Protein AF-0000000085909196 (afdb_homodimer)

Organism: NCBI:txid630221

pLDDT: mean 78.52, std 28.79, range [20.16, 98.88]

Solvent-accessible surface area (backbone atoms only — not comparable to full-atom values): 17744 Å² total; per-residue (Å²): 141,86,80,87,71,82,78,67,83,76,84,82,70,76,82,71,75,77,73,72,77,76,72,73,77,73,68,73,75,54,53,56,52,80,80,61,78,66,75,63,70,87,52,30,34,50,60,52,60,70,34,60,69,58,42,50,52,49,35,65,59,27,61,33,57,59,43,79,47,81,24,40,68,55,53,41,40,74,74,64,48,49,72,68,56,50,52,51,46,51,57,64,26,69,42,92,58,87,41,55,55,31,55,53,52,45,58,75,50,20,82,40,48,43,66,60,54,45,48,47,23,60,74,62,64,35,58,74,58,31,52,54,52,52,49,38,59,69,68,46,43,49,58,56,47,44,55,71,59,139,86,77,82,74,76,79,70,78,75,82,84,70,78,80,66,76,78,73,73,76,77,71,74,78,74,67,73,75,53,54,57,54,81,81,62,79,67,73,63,70,87,54,30,32,50,60,51,59,70,35,59,70,59,40,52,53,49,34,67,60,28,60,32,58,58,44,81,47,80,24,40,67,54,52,41,41,73,74,64,49,48,72,69,57,50,54,50,45,52,57,65,25,70,40,92,60,88,41,54,55,33,55,54,53,45,60,74,50,20,83,40,48,42,67,59,54,44,48,48,23,60,74,61,65,35,58,74,58,31,51,54,52,52,48,38,59,69,67,45,43,49,57,55,47,44,56,72,58

Nearest PDB structures (foldseek):
  9cpc-assembly1_4I  TM=2.167E-01  e=7.834E+00  Sus scrofa
  9cpc-assembly1_4I  TM=2.168E-01  e=7.474E+00  Sus scrofa

Sequence (298 aa):
MLHVHVQKKRDQSNLLSFRENVYYDFGKEHKACKECLCSAPPPKISDLMNDEDLLYTLRLKLDATHCTVKNWKNFASRWGMSYDELTLLEQRTHGPTYHSPTQEFLLRYNQKPVTELTALCQLYQRIDVLRLLQRWMENDWPSRWQQAHMLHVHVQKKRDQSNLLSFRENVYYDFGKEHKACKECLCSAPPPKISDLMNDEDLLYTLRLKLDATHCTVKNWKNFASRWGMSYDELTLLEQRTHGPTYHSPTQEFLLRYNQKPVTELTALCQLYQRIDVLRLLQRWMENDWPSRWQQAH

InterPro domains:
  IPR000488 Death domain [PF00531] (60-137)
  IPR011029 Death-like domain superfamily [G3DSA:1.10.533.10] (51-149)
  IPR011029 Death-like domain superfamily [SSF47986] (54-147)
  IPR039200 Ectodysplasin-A receptor-associated adapter protein [PTHR28469] (30-149)

Radius of gyration: 34.52 Å; Cα contacts (8 Å, |Δi|>4): 231; chains: 2; bounding box: 77×101×95 Å

Foldseek 3Di:
DDDPPPPPDDDPPDPPPDPPPPPPCPVPPPPPPPPCPPDDDDDDVVVVVVPVVSVVVCCVPVVDPDDDADDLLNVLVVVPDDPVRSVVLVVVCPDPPNDDSNVVSCVVVVVDDVVVVLVVCVVRVVVVVNVVSVCCVPPPVVVVVVVVD/DDPPPPVVPPDPPDPPDDPPPPPPCPVPPPPPPPPCPPDDDDDDVVVVVVPVVSVVVCCVPVVDPDDDADDLLNVLVVVPDDPVRSVVLVVVCPDPPNDDSNVVSCVVVVVDDVVVVLVVCVVRVVVVVNVVSVCCVPPPVVVVVVVVD

Secondary structure (DSSP, 8-state):
------------TTTTTT---------------SS-----PPPBHHHHHT-HHHHHHHHHHHS-SEEE---HHHHHHHTT--HHHHHHHHHHHSSSS---HHHHHHHHTTTSBHHHHHHHHHHTT-HHHHHHHHHIIIIIHHHHHHHH-/------------TTTTTT---------------SS----PPPPBHHHHHT-HHHHHHHHHHHS-SEEE---HHHHHHHTT--HHHHHHHHHHHSSSS---HHHHHHHHTTTSBHHHHHHHHHHTT-HHHHHHHHHIIIIIHHHHHHHH-

Structure (mmCIF, N/CA/C/O backbone):
data_AF-0000000085909196-model_v1
#
loop_
_entity.id
_entity.type
_entity.pdbx_description
1 polymer 'Ectodysplasin-A receptor-associated adapter protein'
#
loop_
_atom_site.group_PDB
_atom_site.id
_atom_site.type_symbol
_atom_site.label_atom_id
_atom_site.label_alt_id
_atom_site.label_comp_id
_atom_site.label_asym_id
_atom_site.label_entity_id
_atom_site.label_seq_id
_atom_site.pdbx_PDB_ins_code
_atom_site.Cartn_x
_atom_site.Cartn_y
_atom_site.Cartn_z
_atom_site.occupancy
_atom_site.B_iso_or_equiv
_atom_site.auth_seq_id
_atom_site.auth_comp_id
_atom_site.auth_asym_id
_atom_site.auth_atom_id
_atom_site.pdbx_PDB_model_num
ATOM 1 N N . MET A 1 1 ? 55.531 -25.156 -56 1 26.75 1 MET A N 1
ATOM 2 C CA . MET A 1 1 ? 54.25 -25.328 -56.656 1 26.75 1 MET A CA 1
ATOM 3 C C . MET A 1 1 ? 53.469 -26.469 -56 1 26.75 1 MET A C 1
ATOM 5 O O . MET A 1 1 ?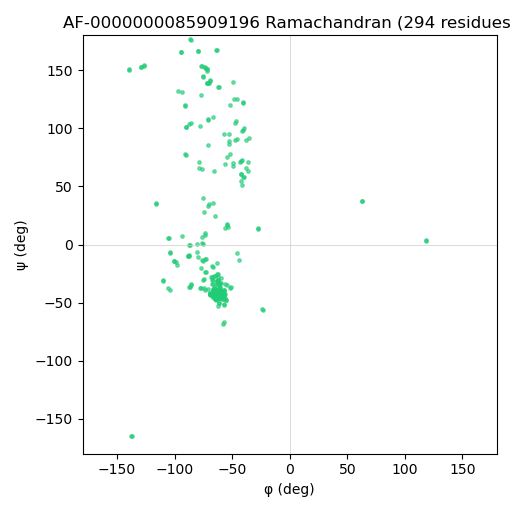 53.375 -27.578 -56.562 1 26.75 1 MET A O 1
ATOM 9 N N . LEU A 1 2 ? 53.344 -26.516 -54.562 1 25.33 2 LEU A N 1
ATOM 10 C CA . LEU A 1 2 ? 53 -27.578 -53.625 1 25.33 2 LEU A CA 1
ATOM 11 C C . LEU A 1 2 ? 51.5 -27.922 -53.719 1 25.33 2 LEU A C 1
ATOM 13 O O . LEU A 1 2 ? 50.688 -27.062 -54.031 1 25.33 2 LEU A O 1
ATOM 17 N N . HIS A 1 3 ? 50.938 -29.234 -53.469 1 24.3 3 HIS A N 1
ATOM 18 C CA . HIS A 1 3 ? 50.031 -30.328 -53.75 1 24.3 3 HIS A CA 1
ATOM 19 C C . HIS A 1 3 ? 48.75 -30.203 -52.906 1 24.3 3 HIS A C 1
ATOM 21 O O . HIS A 1 3 ? 47.906 -31.109 -52.906 1 24.3 3 HIS A O 1
ATOM 27 N N . VAL A 1 4 ? 48.375 -29.094 -52.062 1 26.23 4 VAL A N 1
ATOM 28 C CA . VAL A 1 4 ? 47.656 -29.484 -50.844 1 26.23 4 VAL A CA 1
ATOM 29 C C . VAL A 1 4 ? 46.219 -29.797 -51.188 1 26.23 4 VAL A C 1
ATOM 31 O O . VAL A 1 4 ? 45.5 -28.953 -51.75 1 26.23 4 VAL A O 1
ATOM 34 N N . HIS A 1 5 ? 45.719 -31.047 -51.312 1 22.59 5 HIS A N 1
ATOM 35 C CA . HIS A 1 5 ? 44.562 -31.828 -51.688 1 22.59 5 HIS A CA 1
ATOM 36 C C . HIS A 1 5 ? 43.406 -31.594 -50.719 1 22.59 5 HIS A C 1
ATOM 38 O O . HIS A 1 5 ? 42.438 -32.344 -50.719 1 22.59 5 HIS A O 1
ATOM 44 N N . VAL A 1 6 ? 43.125 -30.391 -50.125 1 23.86 6 VAL A N 1
ATOM 45 C CA . VAL A 1 6 ? 42.281 -30.469 -48.938 1 23.86 6 VAL A CA 1
ATOM 46 C C . VAL A 1 6 ? 40.875 -30.938 -49.344 1 23.86 6 VAL A C 1
ATOM 48 O O . VAL A 1 6 ? 40.25 -30.359 -50.219 1 23.86 6 VAL A O 1
ATOM 51 N N . GLN A 1 7 ? 40.406 -32.156 -49.031 1 20.16 7 GLN A N 1
ATOM 52 C CA . GLN A 1 7 ? 39.281 -33.094 -49.219 1 20.16 7 GLN A CA 1
ATOM 53 C C . GLN A 1 7 ? 38 -32.531 -48.594 1 20.16 7 GLN A C 1
ATOM 55 O O . GLN A 1 7 ? 37.531 -33.062 -47.594 1 20.16 7 GLN A O 1
ATOM 60 N N . LYS A 1 8 ? 37.75 -31.203 -48.375 1 22.38 8 LYS A N 1
ATOM 61 C CA . LYS A 1 8 ? 36.812 -30.906 -47.312 1 22.38 8 LYS A CA 1
ATOM 62 C C . LYS A 1 8 ? 35.438 -31.453 -47.625 1 22.38 8 LYS A C 1
ATOM 64 O O . LYS A 1 8 ? 34.531 -31.484 -46.75 1 22.38 8 LYS A O 1
ATOM 69 N N . LYS A 1 9 ? 34.969 -31.562 -48.875 1 26.69 9 LYS A N 1
ATOM 70 C CA . LYS A 1 9 ? 33.594 -31.094 -49.031 1 26.69 9 LYS A CA 1
ATOM 71 C C . LYS A 1 9 ? 32.594 -32.125 -48.531 1 26.69 9 LYS A C 1
ATOM 73 O O . LYS A 1 9 ? 32.438 -33.188 -49.125 1 26.69 9 LYS A O 1
ATOM 78 N N . ARG A 1 10 ? 32.469 -32.375 -47.156 1 22.08 10 ARG A N 1
ATOM 79 C CA . ARG A 1 10 ? 31.562 -33.375 -46.656 1 22.08 10 ARG A CA 1
ATOM 80 C C . ARG A 1 10 ? 30.172 -33.25 -47.25 1 22.08 10 ARG A C 1
ATOM 82 O O . ARG A 1 10 ? 29.766 -32.156 -47.625 1 22.08 10 ARG A O 1
ATOM 89 N N . ASP A 1 11 ? 29.484 -34.281 -47.594 1 23.89 11 ASP A N 1
ATOM 90 C CA . ASP A 1 11 ? 28.281 -34.938 -48.125 1 23.89 11 ASP A CA 1
ATOM 91 C C . ASP A 1 11 ? 27.031 -34.469 -47.375 1 23.89 11 ASP A C 1
ATOM 93 O O . ASP A 1 11 ? 26.953 -34.562 -46.156 1 23.89 11 ASP A O 1
ATOM 97 N N . GLN A 1 12 ? 26.281 -33.344 -47.781 1 25.08 12 GLN A N 1
ATOM 98 C CA . GLN A 1 12 ? 25.031 -32.625 -47.5 1 25.08 12 GLN A CA 1
ATOM 99 C C . GLN A 1 12 ? 23.859 -33.594 -47.344 1 25.08 12 GLN A C 1
ATOM 101 O O . GLN A 1 12 ? 22.703 -33.188 -47.281 1 25.08 12 GLN A O 1
ATOM 106 N N . SER A 1 13 ? 24.109 -34.906 -47.781 1 24.89 13 SER A N 1
ATOM 107 C CA . SER A 1 13 ? 22.906 -35.656 -48.188 1 24.89 13 SER A CA 1
ATOM 108 C C . SER A 1 13 ? 21.891 -35.719 -47.062 1 24.89 13 SER A C 1
ATOM 110 O O . SER A 1 13 ? 20.688 -35.562 -47.312 1 24.89 13 SER A O 1
ATOM 112 N N . ASN A 1 14 ? 22.172 -36.406 -45.938 1 23.61 14 ASN A N 1
ATOM 113 C CA . ASN A 1 14 ? 21.25 -37.344 -45.312 1 23.61 14 ASN A CA 1
ATOM 114 C C . ASN A 1 14 ? 20.203 -36.656 -44.469 1 23.61 14 ASN A C 1
ATOM 116 O O . ASN A 1 14 ? 19.578 -37.25 -43.594 1 23.61 14 ASN A O 1
ATOM 120 N N . LEU A 1 15 ? 20.266 -35.281 -44.25 1 24.59 15 LEU A N 1
ATOM 121 C CA . LEU A 1 15 ? 19.672 -34.844 -43 1 24.59 15 LEU A CA 1
ATOM 122 C C . LEU A 1 15 ? 18.141 -34.906 -43.062 1 24.59 15 LEU A C 1
ATOM 124 O O . LEU A 1 15 ? 17.453 -34.031 -42.531 1 24.59 15 LEU A O 1
ATOM 128 N N . LEU A 1 16 ? 17.531 -35.531 -44.125 1 26.23 16 LEU A N 1
ATOM 129 C CA . LEU A 1 16 ? 16.125 -35.312 -44.406 1 26.23 16 LEU A CA 1
ATOM 130 C C . LEU A 1 16 ? 15.266 -35.812 -43.25 1 26.23 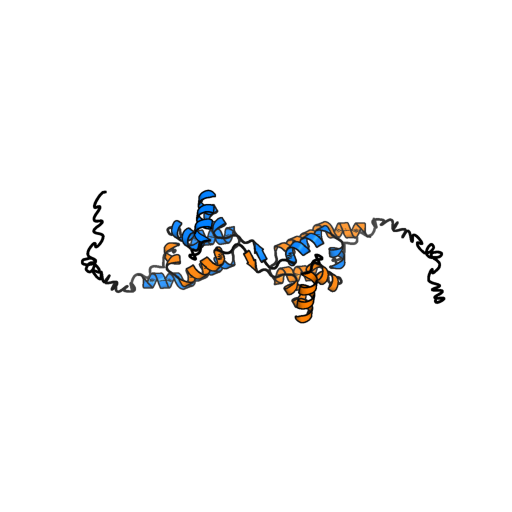16 LEU A C 1
ATOM 132 O O . LEU A 1 16 ? 14.125 -35.375 -43.094 1 26.23 16 LEU A O 1
ATOM 136 N N . SER A 1 17 ? 15.555 -37 -42.656 1 25.11 17 SER A N 1
ATOM 137 C CA . SER A 1 17 ? 14.461 -37.938 -42.406 1 25.11 17 SER A CA 1
ATOM 138 C C . SER A 1 17 ? 13.547 -37.406 -41.281 1 25.11 17 SER A C 1
ATOM 140 O O . SER A 1 17 ? 12.398 -37.812 -41.156 1 25.11 17 SER A O 1
ATOM 142 N N . PHE A 1 18 ? 14.07 -36.781 -40.219 1 22.52 18 PHE A N 1
ATOM 143 C CA . PHE A 1 18 ? 13.547 -37.188 -38.906 1 22.52 18 PHE A CA 1
ATOM 144 C C . PHE A 1 18 ? 12.219 -36.5 -38.625 1 22.52 18 PHE A C 1
ATOM 146 O O . PHE A 1 18 ? 11.719 -36.531 -37.5 1 22.52 18 PHE A O 1
ATOM 153 N N . ARG A 1 19 ? 11.641 -35.656 -39.5 1 23.62 19 ARG A N 1
ATOM 154 C CA . ARG A 1 19 ? 10.609 -34.812 -38.938 1 23.62 19 ARG A CA 1
ATOM 155 C C . ARG A 1 19 ? 9.367 -35.625 -38.594 1 23.62 19 ARG A C 1
ATOM 157 O O . ARG A 1 19 ? 8.484 -35.812 -39.438 1 23.62 19 ARG A O 1
ATOM 164 N N . GLU A 1 20 ? 9.414 -36.938 -38.156 1 26.02 20 GLU A N 1
ATOM 165 C CA . GLU A 1 20 ? 8.094 -37.5 -37.906 1 26.02 20 GLU A CA 1
ATOM 166 C C . GLU A 1 20 ? 7.211 -36.594 -37.094 1 26.02 20 GLU A C 1
ATOM 168 O O . GLU A 1 20 ? 7.641 -36.062 -36.062 1 26.02 20 GLU A O 1
ATOM 173 N N . ASN A 1 21 ? 6.223 -35.938 -37.75 1 24.86 21 ASN A N 1
ATOM 174 C CA . ASN A 1 21 ? 5.023 -35.188 -37.375 1 24.86 21 ASN A CA 1
ATOM 175 C C . ASN A 1 21 ? 4.254 -35.875 -36.25 1 24.86 21 ASN A C 1
ATOM 177 O O . ASN A 1 21 ? 3.568 -36.875 -36.469 1 24.86 21 ASN A O 1
ATOM 181 N N . VAL A 1 22 ? 4.816 -36.219 -35.062 1 26.12 22 VAL A N 1
ATOM 182 C CA . VAL A 1 22 ? 3.982 -36.75 -34 1 26.12 22 VAL A CA 1
ATOM 183 C C . VAL A 1 22 ? 2.766 -35.875 -33.781 1 26.12 22 VAL A C 1
ATOM 185 O O . VAL A 1 22 ? 2.898 -34.719 -33.344 1 26.12 22 VAL A O 1
ATOM 188 N N . TYR A 1 23 ? 1.83 -35.812 -34.75 1 25.28 23 TYR A N 1
ATOM 189 C CA . TYR A 1 23 ? 0.471 -35.312 -34.562 1 25.28 23 TYR A CA 1
ATOM 190 C C . TYR A 1 23 ? -0.094 -35.844 -33.25 1 25.28 23 TYR A C 1
ATOM 192 O O . TYR A 1 23 ? -0.207 -37.062 -33.031 1 25.28 23 TYR A O 1
ATOM 200 N N . TYR A 1 24 ? 0.357 -35.375 -32.094 1 24.97 24 TYR A N 1
ATOM 201 C CA . TYR A 1 24 ? -0.382 -35.688 -30.875 1 24.97 24 TYR A CA 1
ATOM 202 C C . TYR A 1 24 ? -1.873 -35.438 -31.062 1 24.97 24 TYR A C 1
ATOM 204 O O . TYR A 1 24 ? -2.279 -34.344 -31.516 1 24.97 24 TYR A O 1
ATOM 212 N N . ASP A 1 25 ? -2.631 -36.438 -31.5 1 29.12 25 ASP A N 1
ATOM 213 C CA . ASP A 1 25 ? -4.082 -36.531 -31.391 1 29.12 25 ASP A CA 1
ATOM 214 C C . ASP A 1 25 ? -4.57 -36.031 -30.047 1 29.12 25 ASP A C 1
ATOM 216 O O . ASP A 1 25 ? -4.441 -36.719 -29.031 1 29.12 25 ASP A O 1
ATOM 220 N N . PHE A 1 26 ? -4.297 -34.844 -29.703 1 28.47 26 PHE A N 1
ATOM 221 C CA . PHE A 1 26 ? -4.945 -34.281 -28.516 1 28.47 26 PHE A CA 1
ATOM 222 C C . PHE A 1 26 ? -6.461 -34.406 -28.625 1 28.47 26 PHE A C 1
ATOM 224 O O . PHE A 1 26 ? -7.141 -33.375 -28.859 1 28.47 26 PHE A O 1
ATOM 231 N N . GLY A 1 27 ? -7.047 -35.188 -29.484 1 32.25 27 GLY A N 1
ATOM 232 C CA . GLY A 1 27 ? -8.5 -35.281 -29.484 1 32.25 27 GLY A CA 1
ATOM 233 C C . GLY A 1 27 ? -9.062 -35.656 -28.125 1 32.25 27 GLY A C 1
ATOM 234 O O . GLY A 1 27 ? -9.648 -36.75 -27.969 1 32.25 27 GLY A O 1
ATOM 235 N N . LYS A 1 28 ? -8.398 -35.562 -26.984 1 35.84 28 LYS A N 1
ATOM 236 C CA . LYS A 1 28 ? -9.25 -36 -25.891 1 35.84 28 LYS A CA 1
ATOM 237 C C . LYS A 1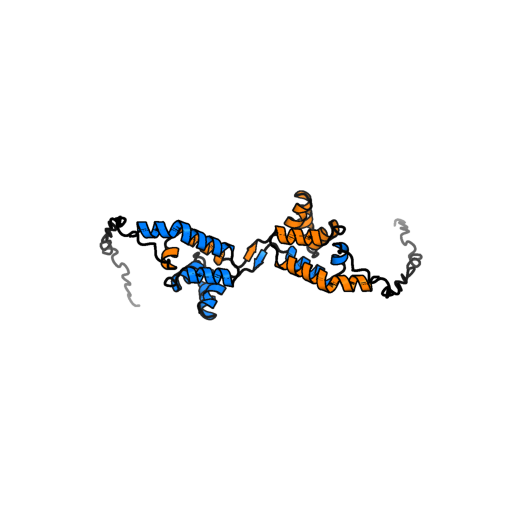 28 ? -10.586 -35.25 -25.906 1 35.84 28 LYS A C 1
ATOM 239 O O . LYS A 1 28 ? -10.625 -34.031 -25.953 1 35.84 28 LYS A O 1
ATOM 244 N N . GLU A 1 29 ? -11.594 -35.75 -26.469 1 38.66 29 GLU A N 1
ATOM 245 C CA . GLU A 1 29 ? -13 -35.469 -26.219 1 38.66 29 GLU A CA 1
ATOM 246 C C . GLU A 1 29 ? -13.266 -35.25 -24.734 1 38.66 29 GLU A C 1
ATOM 248 O O . GLU A 1 29 ? -13.18 -36.188 -23.938 1 38.66 29 GLU A O 1
ATOM 253 N N . HIS A 1 30 ? -12.75 -34.219 -24.109 1 39.97 30 HIS A N 1
ATOM 254 C CA . HIS A 1 30 ? -13.117 -33.906 -22.734 1 39.97 30 HIS A CA 1
ATOM 255 C C . HIS A 1 30 ? -14.617 -34.062 -22.516 1 39.97 30 HIS A C 1
ATOM 257 O O . HIS A 1 30 ? -15.398 -33.219 -22.938 1 39.97 30 HIS A O 1
ATOM 263 N N . LYS A 1 31 ? -15.172 -35.188 -22.703 1 39 31 LYS A N 1
ATOM 264 C CA . LYS A 1 31 ? -16.547 -35.438 -22.25 1 39 31 LYS A CA 1
ATOM 265 C C . LYS A 1 31 ? -16.781 -34.812 -20.875 1 39 31 LYS A C 1
ATOM 267 O O . LYS A 1 31 ? -16.047 -35.094 -19.938 1 39 31 LYS A O 1
ATOM 272 N N . ALA A 1 32 ? -17.359 -33.656 -20.719 1 45.25 32 ALA A N 1
ATOM 273 C CA . ALA A 1 32 ? -17.938 -33.188 -19.469 1 45.25 32 ALA A CA 1
ATOM 274 C C . ALA A 1 32 ? -18.625 -34.344 -18.719 1 45.25 32 ALA A C 1
ATOM 276 O O . ALA A 1 32 ? -19.406 -35.094 -19.281 1 45.25 32 ALA A O 1
ATOM 277 N N . CYS A 1 33 ? -17.969 -35.094 -17.844 1 46.97 33 CYS A N 1
ATOM 278 C CA . CYS A 1 33 ? -18.641 -36.094 -17.047 1 46.97 33 CYS A CA 1
ATOM 279 C C . CYS A 1 33 ? -20.031 -35.656 -16.625 1 46.97 33 CYS A C 1
ATOM 281 O O . CYS A 1 33 ? -20.172 -34.656 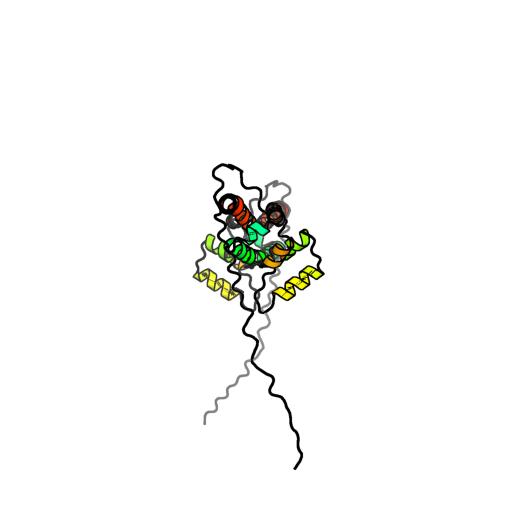-15.922 1 46.97 33 CYS A O 1
ATOM 283 N N . LYS A 1 34 ? -21.078 -35.531 -17.391 1 46.97 34 LYS A N 1
ATOM 284 C CA . LYS A 1 34 ? -22.484 -35.375 -17 1 46.97 34 LYS A CA 1
ATOM 285 C C . LYS A 1 34 ? -22.75 -35.938 -15.609 1 46.97 34 LYS A C 1
ATOM 287 O O . LYS A 1 34 ? -23.562 -35.375 -14.859 1 46.97 34 LYS A O 1
ATOM 292 N N . GLU A 1 35 ? -22.469 -37.188 -15.258 1 49 35 GLU A N 1
ATOM 293 C CA . GLU A 1 35 ? -22.875 -37.906 -14.047 1 49 35 GLU A CA 1
ATOM 294 C C . GLU A 1 35 ? -22.078 -37.406 -12.836 1 49 35 GLU A C 1
ATOM 296 O O . GLU A 1 35 ? -22.422 -37.719 -11.695 1 49 35 GLU A O 1
ATOM 301 N N . CYS A 1 36 ? -20.719 -37.094 -12.953 1 51.16 36 CYS A N 1
ATOM 302 C CA . CYS A 1 36 ? -19.953 -36.844 -11.734 1 51.16 36 CYS A CA 1
ATOM 303 C C . CYS A 1 36 ? -20.25 -35.469 -11.164 1 51.16 36 CYS A C 1
ATOM 305 O O . CYS A 1 36 ? -19.844 -34.438 -11.727 1 51.16 36 CYS A O 1
ATOM 307 N N . LEU A 1 37 ? -21.328 -35.094 -10.719 1 52.44 37 LEU A N 1
ATOM 308 C CA . LEU A 1 37 ? -21.594 -33.938 -9.852 1 52.44 37 LEU A CA 1
ATOM 309 C C . LEU A 1 37 ? -20.375 -33.625 -9.008 1 52.44 37 LEU A C 1
ATOM 311 O O . LEU A 1 37 ? -20.5 -33.094 -7.895 1 52.44 37 LEU A O 1
ATOM 315 N N . CYS A 1 38 ? -19.203 -34.094 -9.227 1 63.16 38 CYS A N 1
ATOM 316 C CA . CYS A 1 38 ? -18.141 -33.969 -8.242 1 63.16 38 CYS A CA 1
ATOM 317 C C . CYS A 1 38 ? -17.672 -32.5 -8.141 1 63.16 38 CYS A C 1
ATOM 319 O O . CYS A 1 38 ? -17.547 -31.812 -9.156 1 63.16 38 CYS A O 1
ATOM 321 N N . SER A 1 39 ? -17.984 -31.812 -7.109 1 80.5 39 SER A N 1
ATOM 322 C CA . SER A 1 39 ? -17.438 -30.516 -6.746 1 80.5 39 SER A CA 1
ATOM 323 C C . SER A 1 39 ? -15.93 -30.453 -7.016 1 80.5 39 SER A C 1
ATOM 325 O O . SER A 1 39 ? -15.203 -31.406 -6.742 1 80.5 39 SER A O 1
ATOM 327 N N . ALA A 1 40 ? -15.523 -29.5 -7.852 1 90.69 40 ALA A N 1
ATOM 328 C CA . ALA A 1 40 ? -14.102 -29.297 -8.148 1 90.69 40 ALA A CA 1
ATOM 329 C C . ALA A 1 40 ? -13.266 -29.312 -6.875 1 90.69 40 ALA A C 1
ATOM 331 O O . ALA A 1 40 ? -13.617 -28.656 -5.887 1 90.69 40 ALA A O 1
ATOM 332 N N . PRO A 1 41 ? -12.273 -30.125 -6.789 1 93.5 41 PRO A N 1
ATOM 333 C CA . PRO A 1 41 ? -11.375 -30.078 -5.633 1 93.5 41 PRO A CA 1
ATOM 334 C C . PRO A 1 41 ? -10.617 -28.75 -5.539 1 93.5 41 PRO A C 1
ATOM 336 O O . PRO A 1 41 ? -10.602 -27.969 -6.5 1 93.5 41 PRO A O 1
ATOM 339 N N . PRO A 1 42 ? -9.992 -28.531 -4.391 1 95.06 42 PRO A N 1
ATOM 340 C CA . PRO A 1 42 ? -9.156 -27.328 -4.312 1 95.06 42 PRO A CA 1
ATOM 341 C C . PRO A 1 42 ? -8.008 -27.344 -5.32 1 95.06 42 PRO A C 1
ATOM 343 O O . PRO A 1 42 ? -7.328 -28.359 -5.473 1 95.06 42 PRO A O 1
ATOM 346 N N . PRO A 1 43 ? -7.859 -26.188 -5.945 1 97.94 43 PRO A N 1
ATOM 347 C CA . PRO A 1 43 ? -6.832 -26.156 -6.992 1 97.94 43 PRO A CA 1
ATOM 348 C C . PRO A 1 43 ? -5.414 -26.078 -6.426 1 97.94 43 PRO A C 1
ATOM 350 O O . PRO A 1 43 ? -5.207 -25.5 -5.352 1 97.94 43 PRO A O 1
ATOM 353 N N . LYS A 1 44 ? -4.496 -26.578 -7.223 1 98.44 44 LYS A N 1
ATOM 354 C CA . LYS A 1 44 ? -3.066 -26.391 -6.988 1 98.44 44 LYS A CA 1
ATOM 355 C C . LYS A 1 44 ? -2.537 -25.188 -7.773 1 98.44 44 LYS A C 1
ATOM 357 O O . LYS A 1 44 ? -3.199 -24.688 -8.688 1 98.44 44 LYS A O 1
ATOM 362 N N . ILE A 1 45 ? -1.356 -24.734 -7.43 1 98.81 45 ILE A N 1
ATOM 363 C CA . ILE A 1 45 ? -0.725 -23.625 -8.117 1 98.81 45 ILE A CA 1
ATOM 364 C C . ILE A 1 45 ? -0.474 -23.984 -9.578 1 98.81 45 ILE A C 1
ATOM 366 O O . ILE A 1 45 ? -0.583 -23.125 -10.461 1 98.81 45 ILE A O 1
ATOM 370 N N . SER A 1 46 ? -0.243 -25.25 -9.891 1 98.5 46 SER A N 1
ATOM 371 C CA . SER A 1 46 ? -0.1 -25.688 -11.273 1 98.5 46 SER A CA 1
ATOM 372 C C . SER A 1 46 ? -1.361 -25.391 -12.078 1 98.5 46 SER A C 1
ATOM 374 O O . SER A 1 46 ? -1.283 -25 -13.242 1 98.5 46 SER A O 1
ATOM 376 N N . ASP A 1 47 ? -2.479 -25.641 -11.414 1 98 47 ASP A N 1
ATOM 377 C CA . ASP A 1 47 ? -3.746 -25.344 -12.07 1 98 47 ASP A CA 1
ATOM 378 C C . ASP A 1 47 ? -3.885 -23.844 -12.359 1 98 47 ASP A C 1
ATOM 380 O O . ASP A 1 47 ? -4.316 -23.453 -13.445 1 98 47 ASP A O 1
ATOM 384 N N . LEU A 1 48 ? -3.57 -23.062 -11.391 1 98.19 48 LEU A N 1
ATOM 385 C CA . LEU A 1 48 ? -3.596 -21.609 -11.492 1 98.19 48 LEU A CA 1
ATOM 386 C C . LEU A 1 48 ? -2.699 -21.125 -12.633 1 98.19 48 LEU A C 1
ATOM 388 O O . LEU A 1 48 ? -3.084 -20.25 -13.406 1 98.19 48 LEU A O 1
ATOM 392 N N . MET A 1 49 ? -1.501 -21.703 -12.742 1 98.06 49 MET A N 1
ATOM 393 C CA . MET A 1 49 ? -0.504 -21.266 -13.711 1 98.06 49 MET A CA 1
ATOM 394 C C . MET A 1 49 ? -0.969 -21.562 -15.133 1 98.06 49 MET A C 1
ATOM 396 O O . MET A 1 49 ? -0.428 -21 -16.094 1 98.06 49 MET A O 1
ATOM 400 N N . ASN A 1 50 ? -1.922 -22.438 -15.32 1 97.12 50 ASN A N 1
ATOM 401 C CA . ASN A 1 50 ? -2.473 -22.734 -16.641 1 97.12 50 ASN A CA 1
ATOM 402 C C . ASN A 1 50 ? -3.418 -21.641 -17.125 1 97.12 50 ASN A C 1
ATOM 404 O O . ASN A 1 50 ? -3.861 -21.656 -18.266 1 97.12 50 ASN A O 1
ATOM 408 N N . ASP A 1 51 ? -3.791 -20.797 -16.234 1 97.62 51 ASP A N 1
ATOM 409 C CA . ASP A 1 51 ? -4.543 -19.609 -16.625 1 97.62 51 ASP A CA 1
ATOM 410 C C . ASP A 1 51 ? -3.607 -18.453 -16.938 1 97.62 51 ASP A C 1
ATOM 412 O O . ASP A 1 51 ? -3.217 -17.703 -16.031 1 97.62 51 ASP A O 1
ATOM 416 N N . GLU A 1 52 ? -3.377 -18.203 -18.172 1 97.06 52 GLU A N 1
ATOM 417 C CA . GLU A 1 52 ? -2.344 -17.266 -18.609 1 97.06 52 GLU A CA 1
ATOM 418 C C . GLU A 1 52 ? -2.691 -15.836 -18.188 1 97.06 52 GLU A C 1
ATOM 420 O O . GLU A 1 52 ? -1.804 -15.047 -17.859 1 97.06 52 GLU A O 1
ATOM 425 N N . ASP A 1 53 ? -3.979 -15.539 -18.312 1 97.56 53 ASP A N 1
ATOM 426 C CA . ASP A 1 53 ? -4.395 -14.195 -17.922 1 97.56 53 ASP A CA 1
ATOM 427 C C . ASP A 1 53 ? -4.176 -13.961 -16.422 1 97.56 53 ASP A C 1
ATOM 429 O O . ASP A 1 53 ? -3.709 -12.898 -16.016 1 97.56 53 ASP A O 1
ATOM 433 N N . LEU A 1 54 ? -4.547 -14.914 -15.633 1 98.31 54 LEU A N 1
ATOM 434 C CA . LEU A 1 54 ? -4.324 -14.82 -14.195 1 98.31 54 LEU A CA 1
ATOM 435 C C . LEU A 1 54 ? -2.834 -14.719 -13.883 1 98.31 54 LEU A C 1
ATOM 437 O O . LEU A 1 54 ? -2.418 -13.883 -13.078 1 98.31 54 LEU A O 1
ATOM 441 N N . LEU A 1 55 ? -2.066 -15.562 -14.508 1 98.19 55 LEU A N 1
ATOM 442 C CA . LEU A 1 55 ? -0.627 -15.57 -14.273 1 98.19 55 LEU A CA 1
ATOM 443 C C . LEU A 1 55 ? -0.004 -14.234 -14.648 1 98.19 55 LEU A C 1
ATOM 445 O O . LEU A 1 55 ? 0.854 -13.719 -13.922 1 98.19 55 LEU A O 1
ATOM 449 N N . TYR A 1 56 ? -0.455 -13.68 -15.742 1 97.88 56 TYR A N 1
ATOM 450 C CA . TYR A 1 56 ? 0.032 -12.375 -16.156 1 97.88 56 TYR A CA 1
ATOM 451 C C . TYR A 1 56 ? -0.24 -11.32 -15.086 1 97.88 56 TYR A C 1
ATOM 453 O O . TYR A 1 56 ? 0.646 -10.539 -14.734 1 97.88 56 TYR A O 1
ATOM 461 N N . THR A 1 57 ? -1.447 -11.352 -14.555 1 98.19 57 THR A N 1
ATOM 462 C CA . THR A 1 57 ? -1.815 -10.391 -13.523 1 98.19 57 THR A CA 1
ATOM 463 C C . THR A 1 57 ? -0.984 -10.602 -12.266 1 98.19 57 THR A C 1
ATOM 465 O O . THR A 1 57 ? -0.551 -9.641 -11.625 1 98.19 57 THR A O 1
ATOM 468 N N . LEU A 1 58 ? -0.725 -11.828 -11.93 1 98.5 58 LEU A N 1
ATOM 469 C CA . LEU A 1 58 ? 0.082 -12.133 -10.75 1 98.5 58 LEU A CA 1
ATOM 470 C C . LEU A 1 58 ? 1.511 -11.625 -10.93 1 98.5 58 LEU A C 1
ATOM 472 O O . LEU A 1 58 ? 2.102 -11.086 -9.992 1 98.5 58 LEU A O 1
ATOM 476 N N . ARG A 1 59 ? 2.047 -11.797 -12.078 1 96.81 59 ARG A N 1
ATOM 477 C CA . ARG A 1 59 ? 3.393 -11.305 -12.359 1 96.81 59 ARG A CA 1
ATOM 478 C C . ARG A 1 59 ? 3.469 -9.789 -12.219 1 96.81 59 ARG A C 1
ATOM 480 O O . ARG A 1 59 ? 4.398 -9.266 -11.602 1 96.81 59 ARG A O 1
ATOM 487 N N . LEU A 1 60 ? 2.527 -9.156 -12.75 1 96.25 60 LEU A N 1
ATOM 488 C CA . LEU A 1 60 ? 2.488 -7.695 -12.688 1 96.25 60 LEU A CA 1
ATOM 489 C C . LEU A 1 60 ? 2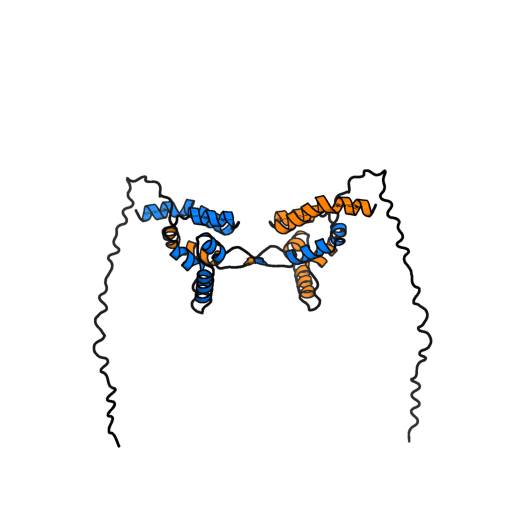.441 -7.215 -11.242 1 96.25 60 LEU A C 1
ATOM 491 O O . LEU A 1 60 ? 3.064 -6.207 -10.891 1 96.25 60 LEU A O 1
ATOM 495 N N . LYS A 1 61 ? 1.763 -7.898 -10.461 1 97.62 61 LYS A N 1
ATOM 496 C CA . LYS A 1 61 ? 1.529 -7.441 -9.094 1 97.62 61 LYS A CA 1
ATOM 497 C C . LYS A 1 61 ? 2.658 -7.879 -8.164 1 97.62 61 LYS A C 1
ATOM 499 O O . LYS A 1 61 ? 3.104 -7.109 -7.312 1 97.62 61 LYS A O 1
ATOM 504 N N . LEU A 1 62 ? 3.184 -9 -8.344 1 98 62 LEU A N 1
ATOM 505 C CA . LEU A 1 62 ? 4.074 -9.578 -7.344 1 98 62 LEU A CA 1
ATOM 506 C C . LEU A 1 62 ? 5.535 -9.398 -7.746 1 98 62 LEU A C 1
ATOM 508 O O . LEU A 1 62 ? 6.438 -9.578 -6.926 1 98 62 LEU A O 1
ATOM 512 N N . ASP A 1 63 ? 5.785 -9.047 -8.969 1 95.62 63 ASP A N 1
ATOM 513 C CA . ASP A 1 63 ? 7.148 -8.688 -9.344 1 95.62 63 ASP A CA 1
ATOM 514 C C . ASP A 1 63 ? 7.531 -7.32 -8.773 1 95.62 63 ASP A C 1
ATOM 516 O O . ASP A 1 63 ? 8.711 -7.047 -8.555 1 95.62 63 ASP A O 1
ATOM 520 N N . ALA A 1 64 ? 6.555 -6.578 -8.523 1 92.38 64 ALA A N 1
ATOM 521 C CA . ALA A 1 64 ? 6.781 -5.191 -8.117 1 92.38 64 ALA A CA 1
ATOM 522 C C . ALA A 1 64 ? 7.262 -5.113 -6.672 1 92.38 64 ALA A C 1
ATOM 524 O O . ALA A 1 64 ? 6.777 -5.852 -5.809 1 92.38 64 ALA A O 1
ATOM 525 N N . THR A 1 65 ? 8.141 -4.129 -6.492 1 93.31 65 THR A N 1
ATOM 526 C CA . THR A 1 65 ? 8.625 -3.9 -5.137 1 93.31 65 THR A CA 1
ATOM 527 C C . THR A 1 65 ? 7.973 -2.664 -4.527 1 93.31 65 THR A C 1
ATOM 529 O O . THR A 1 65 ? 8.18 -2.359 -3.352 1 93.31 65 THR A O 1
ATOM 532 N N . HIS A 1 66 ? 7.227 -1.97 -5.352 1 94 66 HIS A N 1
ATOM 533 C CA . HIS A 1 66 ? 6.543 -0.763 -4.898 1 94 66 HIS A CA 1
ATOM 534 C C . HIS A 1 66 ? 5.137 -0.674 -5.48 1 94 66 HIS A C 1
ATOM 536 O O . HIS A 1 66 ? 4.867 -1.221 -6.551 1 94 66 HIS A O 1
ATOM 542 N N . CYS A 1 67 ? 4.223 0.006 -4.684 1 92 67 CYS A N 1
ATOM 543 C CA . CYS A 1 67 ? 2.893 0.323 -5.188 1 92 67 CYS A CA 1
ATOM 544 C C . CYS A 1 67 ? 2.594 1.81 -5.035 1 92 67 CYS A C 1
ATOM 546 O O . CYS A 1 67 ? 3.195 2.488 -4.199 1 92 67 CYS A O 1
ATOM 548 N N . THR A 1 68 ? 1.752 2.27 -5.879 1 93.12 68 THR A N 1
ATOM 549 C CA . THR A 1 68 ? 1.316 3.66 -5.805 1 93.12 68 THR A CA 1
ATOM 550 C C . THR A 1 68 ? 0.404 3.877 -4.598 1 93.12 68 THR A C 1
ATOM 552 O O . THR A 1 68 ? -0.441 3.033 -4.293 1 93.12 68 THR A O 1
ATOM 555 N N . VAL A 1 69 ? 0.613 4.984 -3.957 1 95.31 69 VAL A N 1
ATOM 556 C CA . VAL A 1 69 ? -0.222 5.316 -2.809 1 95.31 69 VAL A CA 1
ATOM 557 C C . VAL A 1 69 ? -0.771 6.73 -2.961 1 95.31 69 VAL A C 1
ATOM 559 O O . VAL A 1 69 ? -0.192 7.555 -3.674 1 95.31 69 VAL A O 1
ATOM 562 N N . LYS A 1 70 ? -1.939 6.938 -2.326 1 97.06 70 LYS A N 1
ATOM 563 C CA . LYS A 1 70 ? -2.477 8.297 -2.273 1 97.06 70 LYS A CA 1
ATOM 564 C C . LYS A 1 70 ? -1.63 9.188 -1.371 1 97.06 70 LYS A C 1
ATOM 566 O O . LYS A 1 70 ? -1.168 8.75 -0.315 1 97.06 70 LYS A O 1
ATOM 571 N N . ASN A 1 71 ? -1.448 10.406 -1.791 1 98 71 ASN A N 1
ATOM 572 C CA . ASN A 1 71 ? -0.51 11.305 -1.128 1 98 71 ASN A CA 1
ATOM 573 C C . ASN A 1 71 ? -1.093 12.711 -0.97 1 98 71 ASN A C 1
ATOM 575 O O . ASN A 1 71 ? -2.311 12.891 -1.028 1 98 71 ASN A O 1
ATOM 579 N N . TRP A 1 72 ? -0.215 13.648 -0.673 1 98.25 72 TRP A N 1
ATOM 580 C CA . TRP A 1 72 ? -0.639 15.016 -0.411 1 98.25 72 TRP A CA 1
ATOM 581 C C . TRP A 1 72 ? -1.537 15.531 -1.53 1 98.25 72 TRP A C 1
ATOM 583 O O . TRP A 1 72 ? -2.48 16.281 -1.279 1 98.25 72 TRP A O 1
ATOM 593 N N . LYS A 1 73 ? -1.254 15.164 -2.742 1 97.94 73 LYS A N 1
ATOM 594 C CA . LYS A 1 73 ? -2.004 15.656 -3.895 1 97.94 73 LYS A CA 1
ATOM 595 C C . LYS A 1 73 ? -3.467 15.227 -3.82 1 97.94 73 LYS A C 1
ATOM 597 O O . LYS A 1 73 ? -4.367 16.031 -4.094 1 97.94 73 LYS A O 1
ATOM 602 N N . ASN A 1 74 ? -3.652 14.016 -3.428 1 98.75 74 ASN A N 1
ATOM 603 C CA . ASN A 1 74 ? -5.012 13.516 -3.262 1 98.75 74 ASN A CA 1
ATOM 604 C C . ASN A 1 74 ? -5.746 14.242 -2.139 1 98.75 74 ASN A C 1
ATOM 606 O O . ASN A 1 74 ? -6.91 14.617 -2.291 1 98.75 74 ASN A O 1
ATOM 610 N N . PHE A 1 75 ? -5.039 14.414 -1.063 1 98.81 75 PHE A N 1
ATOM 611 C CA . PHE A 1 75 ? -5.617 15.094 0.087 1 98.81 75 PHE A CA 1
ATOM 612 C C . PHE A 1 75 ? -6 16.531 -0.267 1 98.81 75 PHE A C 1
ATOM 614 O O . PHE A 1 75 ? -7.129 16.953 -0.017 1 98.81 75 PHE A O 1
ATOM 621 N N . ALA A 1 76 ? -5.082 17.203 -0.836 1 98.69 76 ALA A N 1
ATOM 622 C CA . ALA A 1 76 ? -5.297 18.594 -1.212 1 98.69 76 ALA A CA 1
ATOM 623 C C . ALA A 1 76 ? -6.441 18.734 -2.211 1 98.69 76 ALA A C 1
ATOM 625 O O . ALA A 1 76 ? -7.266 19.641 -2.105 1 98.69 76 ALA A O 1
ATOM 626 N N . SER A 1 77 ? -6.453 17.891 -3.127 1 98.69 77 SER A N 1
ATOM 627 C CA . SER A 1 77 ? -7.551 17.891 -4.09 1 98.69 77 SER A CA 1
ATOM 628 C C . SER A 1 77 ? -8.898 17.734 -3.395 1 98.69 77 SER A C 1
ATOM 630 O O . SER A 1 77 ? -9.844 18.469 -3.697 1 98.69 77 SER A O 1
ATOM 632 N N . ARG A 1 78 ? -9.008 16.859 -2.496 1 98.62 78 ARG A N 1
ATOM 633 C CA . ARG A 1 78 ? -10.25 16.594 -1.772 1 98.62 78 ARG A CA 1
ATOM 634 C C . ARG A 1 78 ? -10.68 17.828 -0.972 1 98.62 78 ARG A C 1
ATOM 636 O O . ARG A 1 78 ? -11.875 18.047 -0.776 1 98.62 78 ARG A O 1
ATOM 643 N N . TRP A 1 79 ? -9.727 18.516 -0.509 1 98.56 79 TRP A N 1
ATOM 644 C CA . TRP A 1 79 ? -10.031 19.703 0.28 1 98.56 79 TRP A CA 1
ATOM 645 C C . TRP A 1 79 ? -10.219 20.906 -0.619 1 98.56 79 TRP A C 1
ATOM 647 O O . TRP A 1 79 ? -10.289 22.047 -0.134 1 98.56 79 TRP A O 1
ATOM 657 N N . GLY A 1 80 ? -10.086 20.781 -1.91 1 98 80 GLY A N 1
ATOM 658 C CA . GLY A 1 80 ? -10.594 21.828 -2.793 1 98 80 GLY A CA 1
ATOM 659 C C . GLY A 1 80 ? -9.516 22.484 -3.629 1 98 80 GLY A C 1
ATOM 660 O O . GLY A 1 80 ? -9.789 23.422 -4.379 1 98 80 GLY A O 1
ATOM 661 N N . MET A 1 81 ? -8.305 22.047 -3.545 1 98.19 81 MET A N 1
ATOM 662 C CA . MET A 1 81 ? -7.277 22.609 -4.418 1 98.19 81 MET A CA 1
ATOM 663 C C . MET A 1 81 ? -7.496 22.156 -5.863 1 98.19 81 MET A C 1
ATOM 665 O O . MET A 1 81 ? -7.793 21 -6.125 1 98.19 81 MET A O 1
ATOM 669 N N . SER A 1 82 ? -7.285 23.156 -6.762 1 98.31 82 SER A N 1
ATOM 670 C CA . SER A 1 82 ? -7.469 22.859 -8.18 1 98.31 82 SER A CA 1
ATOM 671 C C . SER A 1 82 ? -6.262 22.141 -8.758 1 98.31 82 SER A C 1
ATOM 673 O O . SER A 1 82 ? -5.18 22.156 -8.164 1 98.31 82 SER A O 1
ATOM 675 N N . TYR A 1 83 ? -6.508 21.594 -9.969 1 97.62 83 TYR A N 1
ATOM 676 C CA . TYR A 1 83 ? -5.418 20.922 -10.664 1 97.62 83 TYR A CA 1
ATOM 677 C C . TYR A 1 83 ? -4.254 21.875 -10.906 1 97.62 83 TYR A C 1
ATOM 679 O O . TYR A 1 83 ? -3.092 21.484 -10.75 1 97.62 83 TYR A O 1
ATOM 687 N N . ASP A 1 84 ? -4.488 23.062 -11.297 1 97.38 84 ASP A N 1
ATOM 688 C CA . ASP A 1 84 ? -3.441 24.062 -11.539 1 97.38 84 ASP A CA 1
ATOM 689 C C . ASP A 1 84 ? -2.658 24.344 -10.266 1 97.38 84 ASP A C 1
ATOM 691 O O . ASP A 1 84 ? -1.429 24.422 -10.289 1 97.38 84 ASP A O 1
ATOM 695 N N . GLU A 1 85 ? -3.352 24.516 -9.219 1 97.5 85 GLU A N 1
ATOM 696 C CA . GLU A 1 85 ? -2.703 24.766 -7.938 1 97.5 85 GLU A CA 1
ATOM 697 C C . GLU A 1 85 ? -1.8 23.594 -7.539 1 97.5 85 GLU A C 1
ATOM 699 O O . GLU A 1 85 ? -0.683 23.812 -7.062 1 97.5 85 GLU A O 1
ATOM 704 N N . LEU A 1 86 ? -2.293 22.438 -7.766 1 97.44 86 LEU A N 1
ATOM 705 C CA . LEU A 1 86 ? -1.543 21.234 -7.398 1 97.44 86 LEU A CA 1
ATOM 706 C C . LEU A 1 86 ? -0.262 21.125 -8.219 1 97.44 86 LEU A C 1
ATOM 708 O O . LEU A 1 86 ? 0.806 20.844 -7.672 1 97.44 86 LEU A O 1
ATOM 712 N N . THR A 1 87 ? -0.423 21.312 -9.445 1 95.38 87 THR A N 1
ATOM 713 C CA . THR A 1 87 ? 0.73 21.25 -10.336 1 95.38 87 THR A CA 1
ATOM 714 C C . THR A 1 87 ? 1.755 22.328 -9.984 1 95.38 87 THR A C 1
ATOM 716 O O . THR A 1 87 ? 2.961 22.062 -10 1 95.38 87 THR A O 1
ATOM 719 N N . LEU A 1 88 ? 1.344 23.484 -9.664 1 94.06 88 LEU A N 1
ATOM 720 C CA . LEU A 1 88 ? 2.236 24.562 -9.273 1 94.06 88 LEU A CA 1
ATOM 721 C C . LEU A 1 88 ? 2.988 24.219 -7.996 1 94.06 88 LEU A C 1
ATOM 723 O O . LEU A 1 88 ? 4.203 24.422 -7.906 1 94.06 88 LEU A O 1
ATOM 727 N N . LEU A 1 89 ? 2.258 23.734 -7.113 1 93.5 89 LEU A N 1
ATOM 728 C CA . LEU A 1 89 ? 2.883 23.344 -5.852 1 93.5 89 LEU A CA 1
ATOM 729 C C . LEU A 1 89 ? 3.93 22.266 -6.07 1 93.5 89 LEU A C 1
ATOM 731 O O . LEU A 1 89 ? 5.023 22.328 -5.504 1 93.5 89 LEU A O 1
ATOM 735 N N . GLU A 1 90 ? 3.576 21.281 -6.863 1 93 90 GLU A N 1
ATOM 736 C CA . GLU A 1 90 ? 4.5 20.188 -7.176 1 93 90 GLU A CA 1
ATOM 737 C C . GLU A 1 90 ? 5.781 20.719 -7.805 1 93 90 GLU A C 1
ATOM 739 O O . GLU A 1 90 ? 6.879 20.281 -7.453 1 93 90 GLU A O 1
ATOM 744 N N . GLN A 1 91 ? 5.664 21.594 -8.664 1 90.12 91 GLN A N 1
ATOM 745 C CA . GLN A 1 91 ? 6.812 22.172 -9.359 1 90.12 91 GLN A CA 1
ATOM 746 C C . GLN A 1 91 ? 7.695 22.969 -8.391 1 90.12 91 GLN A C 1
ATOM 748 O O . GLN A 1 91 ? 8.922 22.891 -8.469 1 90.12 91 GLN A O 1
ATOM 753 N N . ARG A 1 92 ? 7.094 23.703 -7.508 1 87.5 92 ARG A N 1
ATOM 754 C CA . ARG A 1 92 ? 7.816 24.547 -6.562 1 87.5 92 ARG A CA 1
ATOM 755 C C . ARG A 1 92 ? 8.594 23.703 -5.559 1 87.5 92 ARG A C 1
ATOM 757 O O . ARG A 1 92 ? 9.641 24.125 -5.062 1 87.5 92 ARG A O 1
ATOM 764 N N . THR A 1 93 ? 8.062 22.547 -5.352 1 82 93 THR A N 1
ATOM 765 C CA . THR A 1 93 ? 8.633 21.75 -4.27 1 82 93 THR A CA 1
ATOM 766 C C . THR A 1 93 ? 9.625 20.734 -4.812 1 82 93 THR A C 1
ATOM 768 O O . THR A 1 93 ? 10.25 20 -4.043 1 82 93 THR A O 1
ATOM 771 N N . HIS A 1 94 ? 9.609 20.438 -6.059 1 74.75 94 HIS A N 1
ATOM 772 C CA . HIS A 1 94 ? 10.594 19.562 -6.688 1 74.75 94 HIS A CA 1
ATOM 773 C C . HIS A 1 94 ? 11.922 20.266 -6.879 1 74.75 94 HIS A C 1
ATOM 775 O O . HIS A 1 94 ? 12.93 19.641 -7.195 1 74.75 94 HIS A O 1
ATOM 781 N N . GLY A 1 95 ? 12.008 21.438 -6.48 1 64.75 95 GLY A N 1
ATOM 782 C CA . GLY A 1 95 ? 13.227 22.203 -6.711 1 64.75 95 GLY A CA 1
ATOM 783 C C . GLY A 1 95 ? 14.281 21.984 -5.637 1 64.75 95 GLY A C 1
ATOM 784 O O . GLY A 1 95 ? 14.109 21.141 -4.762 1 64.75 95 GLY A O 1
ATOM 785 N N . PRO A 1 96 ? 15.445 22.562 -5.785 1 64.25 96 PRO A N 1
ATOM 786 C CA . PRO A 1 96 ? 16.656 22.375 -4.988 1 64.25 96 PRO A CA 1
ATOM 787 C C . PRO A 1 96 ? 16.422 22.594 -3.496 1 64.25 96 PRO A C 1
ATOM 789 O O . PRO A 1 96 ? 17.125 22 -2.664 1 64.25 96 PRO A O 1
ATOM 792 N N . THR A 1 97 ? 15.594 23.469 -3.223 1 64.38 97 THR A N 1
ATOM 793 C CA . THR A 1 97 ? 15.32 23.688 -1.809 1 64.38 97 THR A CA 1
ATOM 794 C C . THR A 1 97 ? 14.25 22.734 -1.3 1 64.38 97 THR A C 1
ATOM 796 O O . THR A 1 97 ? 13.188 22.594 -1.908 1 64.38 97 THR A O 1
ATOM 799 N N . TYR A 1 98 ? 14.625 21.797 -0.606 1 66.69 98 TYR A N 1
ATOM 800 C CA . TYR A 1 98 ? 13.727 20.75 -0.14 1 66.69 98 TYR A CA 1
ATOM 801 C C . TYR A 1 98 ? 12.508 21.344 0.554 1 66.69 98 TYR A C 1
ATOM 803 O O . TYR A 1 98 ? 12.594 21.797 1.699 1 66.69 98 TYR A O 1
ATOM 811 N N . HIS A 1 99 ? 11.562 21.828 -0.331 1 86.44 99 HIS A N 1
ATOM 812 C CA . HIS A 1 99 ? 10.25 22.188 0.187 1 86.44 99 HIS A CA 1
ATOM 813 C C . HIS A 1 99 ? 9.266 21.031 0.058 1 86.44 99 HIS A C 1
ATOM 815 O O . HIS A 1 99 ? 9.227 20.359 -0.976 1 86.44 99 HIS A O 1
ATOM 821 N N . SER A 1 100 ? 8.586 20.75 1.116 1 94.31 100 SER A N 1
ATOM 822 C CA . SER A 1 100 ? 7.637 19.641 1.162 1 94.31 100 SER A CA 1
ATOM 823 C C . SER A 1 100 ? 6.238 20.094 0.757 1 94.31 100 SER A C 1
ATOM 825 O O . SER A 1 100 ? 5.668 21 1.367 1 94.31 100 SER A O 1
ATOM 827 N N . PRO A 1 101 ? 5.766 19.5 -0.24 1 95.88 101 PRO A N 1
ATOM 828 C CA . PRO A 1 101 ? 4.387 19.859 -0.586 1 95.88 101 PRO A CA 1
ATOM 829 C C . PRO A 1 101 ? 3.395 19.516 0.525 1 95.88 101 PRO A C 1
ATOM 831 O O . PRO A 1 101 ? 2.385 20.219 0.688 1 95.88 101 PRO A O 1
ATOM 834 N N . THR A 1 102 ? 3.686 18.516 1.317 1 97.62 102 THR A N 1
ATOM 835 C CA . THR A 1 102 ? 2.84 18.172 2.455 1 97.62 102 THR A CA 1
ATOM 836 C C . THR A 1 102 ? 2.811 19.312 3.471 1 97.62 102 THR A C 1
ATOM 838 O O . THR A 1 102 ? 1.746 19.672 3.982 1 97.62 102 THR A O 1
ATOM 841 N N . GLN A 1 103 ? 3.943 19.828 3.682 1 96.38 103 GLN A N 1
ATOM 842 C CA . GLN A 1 103 ? 3.998 20.938 4.621 1 96.38 103 GLN A CA 1
ATOM 843 C C . GLN A 1 103 ? 3.191 22.141 4.109 1 96.38 103 GLN A C 1
ATOM 845 O O . GLN A 1 103 ? 2.451 22.766 4.867 1 96.38 103 GLN A O 1
ATOM 850 N N . GLU A 1 104 ? 3.271 22.469 2.867 1 95.62 104 GLU A N 1
ATOM 851 C CA . GLU A 1 104 ? 2.545 23.594 2.268 1 95.62 104 GLU A CA 1
ATOM 852 C C . GLU A 1 104 ? 1.04 23.344 2.289 1 95.62 104 GLU A C 1
ATOM 854 O O . GLU A 1 104 ? 0.261 24.266 2.572 1 95.62 104 GLU A O 1
ATOM 859 N N . PHE A 1 105 ? 0.688 22.203 1.974 1 96.94 105 PHE A N 1
ATOM 860 C CA . PHE A 1 105 ? -0.702 21.766 2.016 1 96.94 105 PHE A CA 1
ATOM 861 C C . PHE A 1 105 ? -1.271 21.906 3.422 1 96.94 105 PHE A C 1
ATOM 863 O O . PHE A 1 105 ? -2.365 22.438 3.609 1 96.94 105 PHE A O 1
ATOM 870 N N . LEU A 1 106 ? -0.504 21.438 4.324 1 98.38 106 LEU A N 1
ATOM 871 C CA . LEU A 1 106 ? -0.963 21.531 5.707 1 98.38 106 LEU A CA 1
ATOM 872 C C . LEU A 1 106 ? -1.032 22.984 6.168 1 98.38 106 LEU A C 1
ATOM 874 O O . LEU A 1 106 ? -1.959 23.359 6.887 1 98.38 106 LEU A O 1
ATOM 878 N N . LEU A 1 107 ? -0.138 23.75 5.801 1 97.69 107 LEU A N 1
ATOM 879 C CA . LEU A 1 107 ? -0.134 25.172 6.145 1 97.69 107 LEU A CA 1
ATOM 880 C C . LEU A 1 107 ? -1.372 25.875 5.59 1 97.69 107 LEU A C 1
ATOM 882 O O . LEU A 1 107 ? -2.002 26.672 6.285 1 97.69 107 LEU A O 1
ATOM 886 N N . ARG A 1 108 ? -1.711 25.594 4.395 1 97.25 108 ARG A N 1
ATOM 887 C CA . ARG A 1 108 ? -2.859 26.219 3.742 1 97.25 108 ARG A CA 1
ATOM 888 C C . ARG A 1 108 ? -4.148 25.906 4.496 1 97.25 108 ARG A C 1
ATOM 890 O O . ARG A 1 108 ? -5.051 26.75 4.562 1 97.25 108 ARG A O 1
ATOM 897 N N . TYR A 1 109 ? -4.223 24.812 5.047 1 98.44 109 TYR A N 1
ATOM 898 C CA . TYR A 1 109 ? -5.461 24.375 5.695 1 98.44 109 TYR A CA 1
ATOM 899 C C . TYR A 1 109 ? -5.258 24.203 7.195 1 98.44 109 TYR A C 1
ATOM 901 O O . TYR A 1 109 ? -5.84 23.312 7.809 1 98.44 109 TYR A O 1
ATOM 909 N N . ASN A 1 110 ? -4.449 25.031 7.738 1 98.56 110 ASN A N 1
ATOM 910 C CA . ASN A 1 110 ? -3.986 24.844 9.109 1 98.56 110 ASN A CA 1
ATOM 911 C C . ASN A 1 110 ? -5.086 25.156 10.117 1 98.56 110 ASN A C 1
ATOM 913 O O . ASN A 1 110 ? -4.973 24.797 11.297 1 98.56 110 ASN A O 1
ATOM 917 N N . GLN A 1 111 ? -6.215 25.781 9.711 1 98.31 111 GLN A N 1
ATOM 918 C CA . GLN A 1 111 ? -7.312 26.078 10.625 1 98.31 111 GLN A CA 1
ATOM 919 C C . GLN A 1 111 ? -8.289 24.906 10.727 1 98.31 111 GLN A C 1
ATOM 921 O O . GLN A 1 111 ? -9.148 24.891 11.609 1 98.31 111 GLN A O 1
ATOM 926 N N . LYS A 1 112 ? -8.141 23.922 9.883 1 98.31 112 LYS A N 1
ATOM 927 C CA . LYS A 1 112 ? -9 22.75 9.945 1 98.31 112 LYS A CA 1
ATOM 928 C C . LYS A 1 112 ? -8.641 21.859 11.141 1 98.31 112 LYS A C 1
ATOM 930 O O . LYS A 1 112 ? -7.488 21.828 11.57 1 98.31 112 LYS A O 1
ATOM 935 N N . PRO A 1 113 ? -9.711 21.141 11.617 1 98.44 113 PRO A N 1
ATOM 936 C CA . PRO A 1 113 ? -9.406 20.188 12.688 1 98.44 113 PRO A CA 1
ATOM 937 C C . PRO A 1 113 ? -8.625 18.984 12.188 1 98.44 113 PRO A C 1
ATOM 939 O O . PRO A 1 113 ? -8.812 18.547 11.047 1 98.44 113 PRO A O 1
ATOM 942 N N . VAL A 1 114 ? -7.816 18.375 13.031 1 98.81 114 VAL A N 1
ATOM 943 C CA . VAL A 1 114 ? -7.016 17.203 12.703 1 98.81 114 VAL A CA 1
ATOM 944 C C . VAL A 1 114 ? -7.934 16.047 12.344 1 98.81 114 VAL A C 1
ATOM 946 O O . VAL A 1 114 ? -7.578 15.188 11.523 1 98.81 114 VAL A O 1
ATOM 949 N N . THR A 1 115 ? -9.141 16.062 12.844 1 98.56 115 THR A N 1
ATOM 950 C CA . THR A 1 115 ? -10.086 14.984 12.57 1 98.56 115 THR A CA 1
ATOM 951 C C . THR A 1 115 ? -10.453 14.953 11.094 1 98.56 115 THR A C 1
ATOM 953 O O . THR A 1 115 ? -10.781 13.891 10.547 1 98.56 115 THR A O 1
ATOM 956 N N . GLU A 1 116 ? -10.359 16.125 10.453 1 98.75 116 GLU A N 1
ATOM 957 C CA . GLU A 1 116 ? -10.625 16.125 9.016 1 98.75 116 GLU A CA 1
ATOM 958 C C . GLU A 1 116 ? -9.461 15.508 8.242 1 98.75 116 GLU A C 1
ATOM 960 O O . GLU A 1 116 ? -9.664 14.922 7.176 1 98.75 116 GLU A O 1
ATOM 965 N N . LEU A 1 117 ? -8.281 15.641 8.781 1 98.88 117 LEU A N 1
ATOM 966 C CA . LEU A 1 117 ? -7.129 14.984 8.188 1 98.88 117 LEU A CA 1
ATOM 967 C C . LEU A 1 117 ? -7.215 13.469 8.367 1 98.88 117 LEU A C 1
ATOM 969 O O . LEU A 1 117 ? -6.941 12.711 7.438 1 98.88 117 LEU A O 1
ATOM 973 N N . THR A 1 118 ? -7.609 13.055 9.57 1 98.81 118 THR A N 1
ATOM 974 C CA . THR A 1 118 ? -7.762 11.617 9.812 1 98.81 118 THR A CA 1
ATOM 975 C C . THR A 1 118 ? -8.852 11.039 8.922 1 98.81 118 THR A C 1
ATOM 977 O O . THR A 1 118 ? -8.758 9.891 8.477 1 98.81 118 THR A O 1
ATOM 980 N N . ALA A 1 119 ? -9.859 11.875 8.625 1 98.62 119 ALA A N 1
ATOM 981 C CA . ALA A 1 119 ? -10.922 11.414 7.727 1 98.62 119 ALA A CA 1
ATOM 982 C C . ALA A 1 119 ? -10.375 11.164 6.324 1 98.62 119 ALA A C 1
ATOM 984 O O . ALA A 1 119 ? -10.797 10.227 5.648 1 98.62 119 ALA A O 1
ATOM 985 N N . LEU A 1 120 ? -9.469 11.977 5.898 1 98.75 120 LEU A N 1
ATOM 986 C CA . LEU A 1 120 ? -8.844 11.758 4.598 1 98.75 120 LEU A CA 1
ATOM 987 C C . LEU A 1 120 ? -8.031 10.469 4.602 1 98.75 120 LEU A C 1
ATOM 989 O O . LEU A 1 120 ? -8.023 9.727 3.615 1 98.75 120 LEU A O 1
ATOM 993 N N . CYS A 1 121 ? -7.316 10.258 5.676 1 98.69 121 CYS A N 1
ATOM 994 C CA . CYS A 1 121 ? -6.543 9.023 5.785 1 98.69 121 CYS A CA 1
ATOM 995 C C . CYS A 1 121 ? -7.438 7.801 5.656 1 98.69 121 CYS A C 1
ATOM 997 O O . CYS A 1 121 ? -7.059 6.812 5.023 1 98.69 121 CYS A O 1
ATOM 999 N N . GLN A 1 122 ? -8.594 7.84 6.242 1 98.12 122 GLN A N 1
ATOM 1000 C CA . GLN A 1 122 ? -9.555 6.746 6.125 1 98.12 122 GLN A CA 1
ATOM 1001 C C . GLN A 1 122 ? -10.07 6.617 4.695 1 98.12 122 GLN A C 1
ATOM 1003 O O . GLN A 1 122 ? -10.125 5.516 4.145 1 98.12 122 GLN A O 1
ATOM 1008 N N . LEU A 1 123 ? -10.398 7.73 4.129 1 97.69 123 LEU A N 1
ATOM 1009 C CA . LEU A 1 123 ? -10.93 7.75 2.771 1 97.69 123 LEU A CA 1
ATOM 1010 C C . LEU A 1 123 ? -9.961 7.102 1.794 1 97.69 123 LEU A C 1
ATOM 1012 O O . LEU A 1 123 ? -10.367 6.316 0.932 1 97.69 123 LEU A O 1
ATOM 1016 N N . TYR A 1 124 ? -8.727 7.355 2.01 1 97.19 124 TYR A N 1
ATOM 1017 C CA . TYR A 1 124 ? -7.73 6.914 1.039 1 97.19 124 TYR A CA 1
ATOM 1018 C C . TYR A 1 124 ? -6.953 5.715 1.564 1 97.19 124 TYR A C 1
ATOM 1020 O O . TYR A 1 124 ? -5.914 5.348 1.008 1 97.19 124 TYR A O 1
ATOM 1028 N N . GLN A 1 125 ? -7.359 5.234 2.664 1 92.69 125 GLN A N 1
ATOM 1029 C CA . GLN A 1 125 ? -6.848 3.992 3.229 1 92.69 125 GLN A CA 1
ATOM 1030 C C . GLN A 1 125 ? -5.359 4.102 3.545 1 92.69 125 GLN A C 1
ATOM 1032 O O . GLN A 1 125 ? -4.59 3.18 3.268 1 92.69 125 GLN A O 1
ATOM 1037 N N . ARG A 1 126 ? -4.965 5.246 4.004 1 96 126 ARG A N 1
ATOM 1038 C CA . ARG A 1 126 ? -3.607 5.418 4.52 1 96 126 ARG A CA 1
ATOM 1039 C C . ARG A 1 126 ? -3.549 5.133 6.016 1 96 126 ARG A C 1
ATOM 1041 O O . ARG A 1 126 ? -3.316 6.039 6.816 1 96 126 ARG A O 1
ATOM 1048 N N . ILE A 1 127 ? -3.551 3.893 6.332 1 94.31 127 ILE A N 1
ATOM 1049 C CA . ILE A 1 127 ? -3.637 3.426 7.711 1 94.31 127 ILE A CA 1
ATOM 1050 C C . ILE A 1 127 ? -2.367 3.811 8.469 1 94.31 127 ILE A C 1
ATOM 1052 O O . ILE A 1 127 ? -2.416 4.129 9.656 1 94.31 127 ILE A O 1
ATOM 1056 N N . ASP A 1 128 ? -1.312 3.785 7.75 1 95.19 128 ASP A N 1
ATOM 1057 C CA . ASP A 1 128 ? -0.044 4.16 8.367 1 95.19 128 ASP A CA 1
ATOM 1058 C C . ASP A 1 128 ? -0.092 5.59 8.898 1 95.19 128 ASP A C 1
ATOM 1060 O O . ASP A 1 128 ? 0.353 5.855 10.016 1 95.19 128 ASP A O 1
ATOM 1064 N N . VAL A 1 129 ? -0.665 6.582 8.219 1 98.44 129 VAL A N 1
ATOM 1065 C CA . VAL A 1 129 ? -0.776 7.977 8.633 1 98.44 129 VAL A CA 1
ATOM 1066 C C . VAL A 1 129 ? -1.894 8.125 9.664 1 98.44 129 VAL A C 1
ATOM 1068 O O . VAL A 1 129 ? -1.764 8.883 10.625 1 98.44 129 VAL A O 1
ATOM 1071 N N . LEU A 1 130 ? -2.957 7.383 9.477 1 98.44 130 LEU A N 1
ATOM 1072 C CA . LEU A 1 130 ? -4.078 7.418 10.406 1 98.44 130 LEU A CA 1
ATOM 1073 C C . LEU A 1 130 ? -3.623 7.066 11.82 1 98.44 130 LEU A C 1
ATOM 1075 O O . LEU A 1 130 ? -3.918 7.797 12.773 1 98.44 130 LEU A O 1
ATOM 1079 N N . ARG A 1 131 ? -2.967 6 11.875 1 98.19 131 ARG A N 1
ATOM 1080 C CA . ARG A 1 131 ? -2.512 5.543 13.188 1 98.19 131 ARG A CA 1
ATOM 1081 C C . ARG A 1 131 ? -1.562 6.555 13.82 1 98.19 131 ARG A C 1
ATOM 1083 O O . ARG A 1 131 ? -1.599 6.777 15.031 1 98.19 131 ARG A O 1
ATOM 1090 N N . LEU A 1 132 ? -0.703 7.098 13.047 1 98.44 132 LEU A N 1
ATOM 1091 C CA . LEU A 1 132 ? 0.207 8.141 13.516 1 98.44 132 LEU A CA 1
ATOM 1092 C C . LEU A 1 132 ? -0.565 9.305 14.125 1 98.44 132 LEU A C 1
ATOM 1094 O O . LEU A 1 132 ? -0.246 9.75 15.227 1 98.44 132 LEU A O 1
ATOM 1098 N N . LEU A 1 133 ? -1.575 9.781 13.469 1 98.81 133 LEU A N 1
ATOM 1099 C CA . LEU A 1 133 ? -2.357 10.93 13.914 1 98.81 133 LEU A CA 1
ATOM 1100 C C . LEU A 1 133 ? -3.174 10.578 15.156 1 98.81 133 LEU A C 1
ATOM 1102 O O . LEU A 1 133 ? -3.252 11.367 16.094 1 98.81 133 LEU A O 1
ATOM 1106 N N . GLN A 1 134 ? -3.746 9.453 15.141 1 98.38 134 GLN A N 1
ATOM 1107 C CA . GLN A 1 134 ? -4.547 9.023 16.281 1 98.38 134 GLN A CA 1
ATOM 1108 C C . GLN A 1 134 ? -3.695 8.898 17.547 1 98.38 134 GLN A C 1
ATOM 1110 O O . GLN A 1 134 ? -4.105 9.32 18.625 1 98.38 134 GLN A O 1
ATOM 1115 N N . ARG A 1 135 ? -2.6 8.344 17.422 1 98.44 135 ARG A N 1
ATOM 1116 C CA . ARG A 1 135 ? -1.687 8.227 18.562 1 98.44 135 ARG A CA 1
ATOM 1117 C C . ARG A 1 135 ? -1.289 9.602 19.078 1 98.44 135 ARG A C 1
ATOM 1119 O O . ARG A 1 135 ? -1.248 9.812 20.297 1 98.44 135 ARG A O 1
ATOM 1126 N N . TRP A 1 136 ? -0.958 10.438 18.203 1 98.62 136 TRP A N 1
ATOM 1127 C CA . TRP A 1 136 ? -0.574 11.789 18.625 1 98.62 136 TRP A CA 1
ATOM 1128 C C . TRP A 1 136 ? -1.717 12.477 19.359 1 98.62 136 TRP A C 1
ATOM 1130 O O . TRP A 1 136 ? -1.501 13.125 20.375 1 98.62 136 TRP A O 1
ATOM 1140 N N . MET A 1 137 ? -2.877 12.414 18.859 1 97.94 137 MET A N 1
ATOM 1141 C CA . MET A 1 137 ? -4.051 13.062 19.438 1 97.94 137 MET A CA 1
ATOM 1142 C C . MET A 1 137 ? -4.328 12.516 20.828 1 97.94 137 MET A C 1
ATOM 1144 O O . MET A 1 137 ? -4.762 13.258 21.719 1 97.94 137 MET A O 1
ATOM 1148 N N . GLU A 1 138 ? -4.047 11.281 20.969 1 96.44 138 GLU A N 1
ATOM 1149 C CA . GLU A 1 138 ? -4.379 10.625 22.234 1 96.44 138 GLU A CA 1
ATOM 1150 C C . GLU A 1 138 ? -3.266 10.812 23.25 1 96.44 138 GLU A C 1
ATOM 1152 O O . GLU A 1 138 ? -3.537 11.047 24.438 1 96.44 138 GLU A O 1
ATOM 1157 N N . ASN A 1 139 ? -2.104 10.82 22.812 1 96.25 139 ASN A N 1
ATOM 1158 C CA . ASN A 1 139 ? -0.999 10.703 23.766 1 96.25 139 ASN A CA 1
ATOM 1159 C C . ASN A 1 139 ? -0.224 12.008 23.875 1 96.25 139 ASN A C 1
ATOM 1161 O O . ASN A 1 139 ? 0.378 12.289 24.922 1 96.25 139 ASN A O 1
ATOM 1165 N N . ASP A 1 140 ? -0.172 12.734 22.844 1 96.88 140 ASP A N 1
ATOM 1166 C CA . ASP A 1 140 ? 0.714 13.898 22.844 1 96.88 140 ASP A CA 1
ATOM 1167 C C . ASP A 1 140 ? -0.077 15.195 22.984 1 96.88 140 ASP A C 1
ATOM 1169 O O . ASP A 1 140 ? 0.305 16.078 23.766 1 96.88 140 ASP A O 1
ATOM 1173 N N . TRP A 1 141 ? -1.171 15.289 22.406 1 96.81 141 TRP A N 1
ATOM 1174 C CA . TRP A 1 141 ? -1.916 16.547 22.297 1 96.81 141 TRP A CA 1
ATOM 1175 C C . TRP A 1 141 ? -2.367 17.031 23.672 1 96.81 141 TRP A C 1
ATOM 1177 O O . TRP A 1 141 ? -2.154 18.188 24.031 1 96.81 141 TRP A O 1
ATOM 1187 N N . PRO A 1 142 ? -2.951 16.203 24.547 1 93.5 142 PRO A N 1
ATOM 1188 C CA . PRO A 1 142 ? -3.426 16.688 25.844 1 93.5 142 PRO A CA 1
ATOM 1189 C C . PRO A 1 142 ? -2.32 17.359 26.656 1 93.5 142 PRO A C 1
ATOM 1191 O O . PRO A 1 142 ? -2.543 18.422 27.25 1 93.5 142 PRO A O 1
ATOM 1194 N N . SER A 1 143 ? -1.157 16.766 26.656 1 93.06 143 SER A N 1
ATOM 1195 C CA . SER A 1 143 ? -0.048 17.328 27.422 1 93.06 143 SER A CA 1
ATOM 1196 C C . SER A 1 143 ? 0.436 18.641 26.797 1 93.06 143 SER A C 1
ATOM 1198 O O . SER A 1 143 ? 0.772 19.578 27.516 1 93.06 143 SER A O 1
ATOM 1200 N N . ARG A 1 144 ? 0.519 18.656 25.547 1 93.25 144 ARG A N 1
ATOM 1201 C CA . ARG A 1 144 ? 0.961 19.859 24.859 1 93.25 144 ARG A CA 1
ATOM 1202 C C . ARG A 1 144 ? 0.018 21.016 25.125 1 93.25 144 ARG A C 1
ATOM 1204 O O . ARG A 1 144 ? 0.461 22.156 25.297 1 93.25 144 ARG A O 1
ATOM 1211 N N . TRP A 1 145 ? -1.228 20.672 25.156 1 91.88 145 TRP A N 1
ATOM 1212 C CA . TRP A 1 145 ? -2.232 21.688 25.438 1 91.88 145 TRP A CA 1
ATOM 1213 C C . TRP A 1 145 ? -2.094 22.203 26.859 1 91.88 145 TRP A C 1
ATOM 1215 O O . TRP A 1 145 ? -2.162 23.422 27.094 1 91.88 145 TRP A O 1
ATOM 1225 N N . GLN A 1 146 ? -1.893 21.328 27.781 1 88.88 146 GLN A N 1
ATOM 1226 C CA . GLN A 1 146 ? -1.76 21.719 29.188 1 88.88 146 GLN A CA 1
ATOM 1227 C C . GLN A 1 146 ? -0.535 22.594 29.406 1 88.88 146 GLN A C 1
ATOM 1229 O O . GLN A 1 146 ? -0.58 23.547 30.188 1 88.88 146 GLN A O 1
ATOM 1234 N N . GLN A 1 147 ? 0.483 22.266 28.719 1 88.56 147 GLN A N 1
ATOM 1235 C CA . GLN A 1 147 ? 1.718 23.031 28.859 1 88.56 147 GLN A CA 1
ATOM 1236 C C . GLN A 1 147 ? 1.56 24.438 28.312 1 88.56 147 GLN A C 1
ATOM 1238 O O . GLN A 1 147 ? 2.195 25.375 28.812 1 88.56 147 GLN A O 1
ATOM 1243 N N . ALA A 1 148 ? 0.755 24.625 27.359 1 84.19 148 ALA A N 1
ATOM 1244 C CA . ALA A 1 148 ? 0.576 25.922 26.719 1 84.19 148 ALA A CA 1
ATOM 1245 C C . ALA A 1 148 ? -0.499 26.75 27.422 1 84.19 148 ALA A C 1
ATOM 1247 O O . ALA A 1 148 ? -0.644 27.938 27.156 1 84.19 148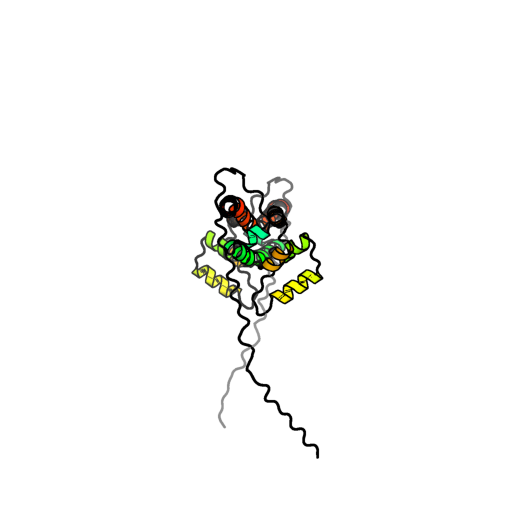 ALA A O 1
ATOM 1248 N N . HIS A 1 149 ? -1.231 26.141 28.328 1 79.94 149 HIS A N 1
ATOM 1249 C CA . HIS A 1 149 ? -2.311 26.812 29.047 1 79.94 149 HIS A CA 1
ATOM 1250 C C . HIS A 1 149 ? -2.244 26.5 30.547 1 79.94 149 HIS A C 1
ATOM 1252 O O . HIS A 1 149 ? -2.598 27.344 31.375 1 79.94 149 HIS A O 1
ATOM 1258 N N . MET B 1 1 ? 35.031 64.25 -27.125 1 28.92 1 MET B N 1
ATOM 1259 C CA . MET B 1 1 ? 35.125 62.906 -26.641 1 28.92 1 MET B CA 1
ATOM 1260 C C . MET B 1 1 ? 34.938 62.844 -25.125 1 28.92 1 MET B C 1
ATOM 1262 O O . MET B 1 1 ? 35.688 63.469 -24.391 1 28.92 1 MET B O 1
ATOM 1266 N N . LEU B 1 2 ? 33.625 62.562 -24.562 1 26.31 2 LEU B N 1
ATOM 1267 C CA . LEU B 1 2 ? 32.906 62.969 -23.375 1 26.31 2 LEU B CA 1
ATOM 1268 C C . LEU B 1 2 ? 33.406 62.219 -22.141 1 26.31 2 LEU B C 1
ATOM 1270 O O . LEU B 1 2 ? 33.75 61.031 -22.234 1 26.31 2 LEU B O 1
ATOM 1274 N N . HIS B 1 3 ? 33.781 62.906 -20.984 1 26.3 3 HIS B N 1
ATOM 1275 C CA . HIS B 1 3 ? 34.5 62.906 -19.719 1 26.3 3 HIS B CA 1
ATOM 1276 C C . HIS B 1 3 ? 33.781 62.094 -18.672 1 26.3 3 HIS B C 1
ATOM 1278 O O . HIS B 1 3 ? 34.062 62.188 -17.484 1 26.3 3 HIS B O 1
ATOM 1284 N N . VAL B 1 4 ? 32.906 60.938 -19.109 1 27.33 4 VAL B N 1
ATOM 1285 C CA . VAL B 1 4 ? 31.859 60.656 -18.141 1 27.33 4 VAL B CA 1
ATOM 1286 C C . VAL B 1 4 ? 32.469 60.031 -16.875 1 27.33 4 VAL B C 1
ATOM 1288 O O . VAL B 1 4 ? 33.094 59 -16.953 1 27.33 4 VAL B O 1
ATOM 1291 N N . HIS B 1 5 ? 32.938 60.844 -15.938 1 23.2 5 HIS B N 1
ATOM 1292 C CA . HIS B 1 5 ? 33.594 60.625 -14.648 1 23.2 5 HIS B CA 1
ATOM 1293 C C . HIS B 1 5 ? 32.719 59.75 -13.742 1 23.2 5 HIS B C 1
ATOM 1295 O O . HIS B 1 5 ? 31.656 60.188 -13.273 1 23.2 5 HIS B O 1
ATOM 1301 N N . VAL B 1 6 ? 32.531 58.406 -14.07 1 24.86 6 VAL B N 1
ATOM 1302 C CA . VAL B 1 6 ? 31.578 57.531 -13.398 1 24.86 6 VAL B CA 1
ATOM 1303 C C . VAL B 1 6 ? 32 57.312 -11.945 1 24.86 6 VAL B C 1
ATOM 1305 O O . VAL B 1 6 ? 33.062 56.688 -11.688 1 24.86 6 VAL B O 1
ATOM 1308 N N . GLN B 1 7 ? 32.031 58.375 -11.164 1 20.25 7 GLN B N 1
ATOM 1309 C CA . GLN B 1 7 ? 32.5 58.375 -9.781 1 20.25 7 GLN B CA 1
ATOM 1310 C C . GLN B 1 7 ? 31.75 57.312 -8.953 1 20.25 7 GLN B C 1
ATOM 1312 O O . GLN B 1 7 ? 30.562 57.469 -8.695 1 20.25 7 GLN B O 1
ATOM 1317 N N . LYS B 1 8 ? 32.031 55.969 -9.07 1 22.75 8 LYS B N 1
ATOM 1318 C CA . LYS B 1 8 ? 31.344 54.812 -8.5 1 22.75 8 LYS B CA 1
ATOM 1319 C C . LYS B 1 8 ? 31.406 54.844 -6.973 1 22.75 8 LYS B C 1
ATOM 1321 O O . LYS B 1 8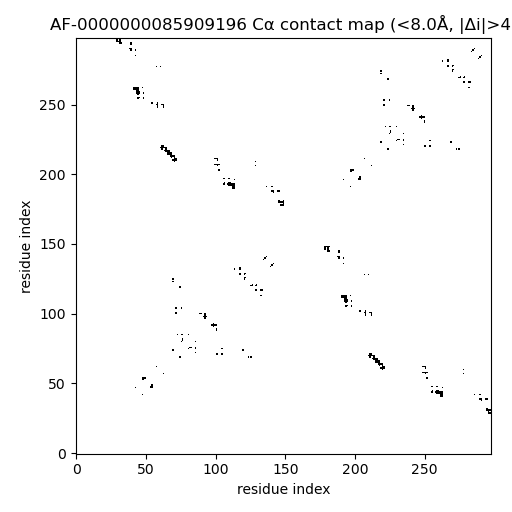 ? 30.828 54 -6.305 1 22.75 8 LYS B O 1
ATOM 1326 N N . LYS B 1 9 ? 32.25 55.625 -6.332 1 26.16 9 LYS B N 1
ATOM 1327 C CA . LYS B 1 9 ? 32.781 55.062 -5.09 1 26.16 9 LYS B CA 1
ATOM 1328 C C . LYS B 1 9 ? 31.719 55.125 -3.977 1 26.16 9 LYS B C 1
ATOM 1330 O O . LYS B 1 9 ? 31.562 56.156 -3.344 1 26.16 9 LYS B O 1
ATOM 1335 N N . ARG B 1 10 ? 30.375 54.844 -4.223 1 22.69 10 ARG B N 1
ATOM 1336 C CA . ARG B 1 10 ? 29.531 55.188 -3.086 1 22.69 10 ARG B CA 1
ATOM 1337 C C . ARG B 1 10 ? 30.047 54.562 -1.8 1 22.69 10 ARG B C 1
ATOM 1339 O O . ARG B 1 10 ? 30.484 53.406 -1.811 1 22.69 10 ARG B O 1
ATOM 1346 N N . ASP B 1 11 ? 30.406 55.25 -0.775 1 25.08 11 ASP B N 1
ATOM 1347 C CA . ASP B 1 11 ? 30.75 55.281 0.642 1 25.08 11 ASP B CA 1
ATOM 1348 C C . ASP B 1 11 ? 29.859 54.375 1.454 1 25.08 11 ASP B C 1
ATOM 1350 O O . ASP B 1 11 ? 28.625 54.375 1.314 1 25.08 11 ASP B O 1
ATOM 1354 N N . GLN B 1 12 ? 30.312 53.031 1.888 1 25.3 12 GLN B N 1
ATOM 1355 C CA . GLN B 1 12 ? 30.016 51.812 2.652 1 25.3 12 GLN B CA 1
ATOM 1356 C C . GLN B 1 12 ? 29.469 52.156 4.039 1 25.3 12 GLN B C 1
ATOM 1358 O O . GLN B 1 12 ? 29.328 51.281 4.891 1 25.3 12 GLN B O 1
ATOM 1363 N N . SER B 1 13 ? 29.484 53.5 4.434 1 25.2 13 SER B N 1
ATOM 1364 C CA . SER B 1 13 ? 29.5 53.781 5.863 1 25.2 13 SER B CA 1
ATOM 1365 C C . SER B 1 13 ? 28.297 53.156 6.559 1 25.2 13 SER B C 1
ATOM 1367 O O . SER B 1 13 ? 28.422 52.594 7.641 1 25.2 13 SER B O 1
ATOM 1369 N N . ASN B 1 14 ? 27.094 53.625 6.316 1 23.45 14 ASN B N 1
ATOM 1370 C CA . ASN B 1 14 ? 26.141 53.938 7.371 1 23.45 14 ASN B CA 1
ATOM 1371 C C . ASN B 1 14 ? 25.438 52.688 7.906 1 23.45 14 ASN B C 1
ATOM 1373 O O . ASN B 1 14 ? 24.406 52.812 8.57 1 23.45 14 ASN B O 1
ATOM 1377 N N . LEU B 1 15 ? 25.562 51.469 7.234 1 24.23 15 LEU B N 1
ATOM 1378 C CA . LEU B 1 15 ? 24.406 50.594 7.309 1 24.23 15 LEU B CA 1
ATOM 1379 C C . LEU B 1 15 ? 24.297 49.969 8.688 1 24.23 15 LEU B C 1
ATOM 1381 O O . LEU B 1 15 ? 24.359 48.719 8.82 1 24.23 15 LEU B O 1
ATOM 1385 N N . LEU B 1 16 ? 25.109 50.375 9.68 1 25.45 16 LEU B N 1
ATOM 1386 C CA . LEU B 1 16 ? 25.312 49.531 10.859 1 25.45 16 LEU B CA 1
ATOM 1387 C C . LEU B 1 16 ? 24 49.312 11.617 1 25.45 16 LEU B C 1
ATOM 1389 O O . LEU B 1 16 ? 23.766 48.25 12.164 1 25.45 16 LEU B O 1
ATOM 1393 N N . SER B 1 17 ? 23.25 50.344 11.992 1 25.7 17 SER B N 1
ATOM 1394 C CA . SER B 1 17 ? 22.781 50.438 13.367 1 25.7 17 SER B CA 1
ATOM 1395 C C . SER B 1 17 ? 21.625 49.5 13.625 1 25.7 17 SER B C 1
ATOM 1397 O O . SER B 1 17 ? 21.094 49.438 14.742 1 25.7 17 SER B O 1
ATOM 1399 N N . PHE B 1 18 ? 20.906 49.031 12.609 1 22.61 18 PHE B N 1
ATOM 1400 C CA . PHE B 1 18 ? 19.484 48.875 12.898 1 22.61 18 PHE B CA 1
ATOM 1401 C C . PHE B 1 18 ? 19.25 47.625 13.758 1 22.61 18 PHE B C 1
ATOM 1403 O O . PHE B 1 18 ? 18.109 47.188 13.906 1 22.61 18 PHE B O 1
ATOM 1410 N N . ARG B 1 19 ? 20.281 46.875 14.289 1 23.89 19 ARG B N 1
ATOM 1411 C CA . ARG B 1 19 ? 19.922 45.562 14.789 1 23.89 19 ARG B CA 1
ATOM 1412 C C . ARG B 1 19 ? 19.094 45.656 16.062 1 23.89 19 ARG B C 1
ATOM 1414 O O . ARG B 1 19 ? 19.656 45.75 17.172 1 23.89 19 ARG B O 1
ATOM 1421 N N . GLU B 1 20 ? 18.188 46.656 16.297 1 26.11 20 GLU B N 1
ATOM 1422 C CA . GLU B 1 20 ? 17.547 46.562 17.594 1 26.11 20 GLU B CA 1
ATOM 1423 C C . GLU B 1 20 ? 17.062 45.156 17.891 1 26.11 20 GLU B C 1
ATOM 1425 O O . GLU B 1 20 ? 16.422 44.531 17.031 1 26.11 20 GLU B O 1
ATOM 1430 N N . ASN B 1 21 ? 17.734 44.406 18.797 1 24.77 21 ASN B N 1
ATOM 1431 C CA . ASN B 1 21 ? 17.578 43.188 19.562 1 24.77 21 ASN B CA 1
ATOM 1432 C C . ASN B 1 21 ? 16.156 43.062 20.125 1 24.77 21 ASN B C 1
ATOM 1434 O O . ASN B 1 21 ? 15.82 43.688 21.109 1 24.77 21 ASN B O 1
ATOM 1438 N N . VAL B 1 22 ? 15.078 43.188 19.391 1 26.14 22 VAL B N 1
ATOM 1439 C CA . VAL B 1 22 ? 13.781 42.938 20.016 1 26.14 22 VAL B CA 1
ATOM 1440 C C . VAL B 1 22 ? 13.812 41.625 20.75 1 26.14 22 VAL B C 1
ATOM 1442 O O . VAL B 1 22 ? 13.922 40.562 20.141 1 26.14 22 VAL B O 1
ATOM 1445 N N . TYR B 1 23 ? 14.562 41.531 21.875 1 25.3 23 TYR B N 1
ATOM 1446 C CA . TYR B 1 23 ? 14.414 40.469 22.891 1 25.3 23 TYR B CA 1
ATOM 1447 C C . TYR B 1 23 ? 12.945 40.188 23.188 1 25.3 23 TYR B C 1
ATOM 1449 O O . TYR B 1 23 ? 12.203 41.094 23.609 1 25.3 23 TYR B O 1
ATOM 1457 N N . TYR B 1 24 ? 12.227 39.594 22.281 1 25 24 TYR B N 1
ATOM 1458 C CA . TYR B 1 24 ? 10.922 39.094 22.672 1 25 24 TYR B CA 1
ATOM 1459 C C . TYR B 1 24 ? 11 38.344 24 1 25 24 TYR B C 1
ATOM 1461 O O . TYR B 1 24 ? 11.836 37.438 24.172 1 25 24 TYR B O 1
ATOM 1469 N N . ASP B 1 25 ? 10.805 39 25.109 1 29.09 25 ASP B N 1
ATOM 1470 C CA . ASP B 1 25 ? 10.484 38.469 26.438 1 29.09 25 ASP B CA 1
ATOM 1471 C C . ASP B 1 25 ? 9.484 37.312 26.328 1 29.09 25 ASP B C 1
ATOM 1473 O O . ASP B 1 25 ? 8.289 37.562 26.109 1 29.09 25 ASP B O 1
ATOM 1477 N N . PHE B 1 26 ? 9.789 36.312 25.641 1 28.41 26 PHE B N 1
ATOM 1478 C CA . PHE B 1 26 ? 8.969 35.125 25.703 1 28.41 26 PHE B CA 1
ATOM 1479 C C . PHE B 1 26 ? 8.812 34.656 27.156 1 28.41 26 PHE B C 1
ATOM 1481 O O . PHE B 1 26 ? 9.406 33.656 27.547 1 28.41 26 PHE B O 1
ATOM 1488 N N . GLY B 1 27 ? 9.078 35.438 28.172 1 32.5 27 GLY B N 1
ATOM 1489 C CA . GLY B 1 27 ? 8.844 34.938 29.516 1 32.5 27 GLY B CA 1
ATOM 1490 C C . GLY B 1 27 ? 7.422 34.469 29.75 1 32.5 27 GLY B C 1
ATOM 1491 O O . GLY B 1 27 ? 6.719 35 30.609 1 32.5 27 GLY B O 1
ATOM 1492 N N . LYS B 1 28 ? 6.562 34.25 28.75 1 35.59 28 LYS B N 1
ATOM 1493 C CA . LYS B 1 28 ? 5.281 33.875 29.328 1 35.59 28 LYS B CA 1
ATOM 1494 C C . LYS B 1 28 ? 5.438 32.656 30.234 1 35.59 28 LYS B C 1
ATOM 1496 O O . LYS B 1 28 ? 6.023 31.641 29.844 1 35.59 28 LYS B O 1
ATOM 1501 N N . GLU B 1 29 ? 5.598 32.75 31.484 1 38.25 29 GLU B N 1
ATOM 1502 C CA . GLU B 1 29 ? 5.344 31.812 32.562 1 38.25 29 GLU B CA 1
ATOM 1503 C C . GLU B 1 29 ? 4.094 30.984 32.281 1 38.25 29 GLU B C 1
ATOM 1505 O O . GLU B 1 29 ? 2.975 31.5 32.344 1 38.25 29 GLU B O 1
ATOM 1510 N N . HIS B 1 30 ? 4.051 30.172 31.25 1 40.28 30 HIS B N 1
ATOM 1511 C CA . HIS B 1 30 ? 2.928 29.266 31.031 1 40.28 30 HIS B CA 1
ATOM 1512 C C . HIS B 1 30 ? 2.5 28.609 32.344 1 40.28 30 HIS B C 1
ATOM 1514 O O . HIS B 1 30 ? 3.174 27.703 32.844 1 40.28 30 HIS B O 1
ATOM 1520 N N . LYS B 1 31 ? 2.096 29.359 33.312 1 39.25 31 LYS B N 1
ATOM 1521 C CA . LYS B 1 31 ? 1.457 28.766 34.469 1 39.25 31 LYS B CA 1
ATOM 1522 C C . LYS B 1 31 ? 0.48 27.656 34.062 1 39.25 31 LYS B C 1
ATOM 1524 O O . LYS B 1 31 ? -0.415 27.891 33.25 1 39.25 31 LYS B O 1
ATOM 1529 N N . ALA B 1 32 ? 0.81 26.422 34.094 1 45.25 32 ALA B N 1
ATOM 1530 C CA . ALA B 1 32 ? -0.134 25.312 34.094 1 45.25 32 ALA B CA 1
ATOM 1531 C C . ALA B 1 32 ? -1.394 25.641 34.875 1 45.25 32 ALA B C 1
ATOM 1533 O O . ALA B 1 32 ? -1.312 26.062 36.031 1 45.25 32 ALA B O 1
ATOM 1534 N N . CYS B 1 33 ? -2.488 26.172 34.344 1 47.19 33 CYS B N 1
ATOM 1535 C CA . CYS B 1 33 ? -3.725 26.422 35.062 1 47.19 33 CYS B CA 1
ATOM 1536 C C . CYS B 1 33 ? -4.055 25.25 36 1 47.19 33 CYS B C 1
ATOM 1538 O O . CYS B 1 33 ? -4.234 24.125 35.531 1 47.19 33 CYS B O 1
ATOM 1540 N N . LYS B 1 34 ? -3.496 24.922 37.094 1 47.16 34 LYS B N 1
ATOM 1541 C CA . LYS B 1 34 ? -3.898 24 38.156 1 47.16 34 LYS B CA 1
ATOM 1542 C C . LYS B 1 34 ? -5.41 23.797 38.156 1 47.16 34 LYS B C 1
ATOM 1544 O O . LYS B 1 34 ? -5.898 22.703 38.469 1 47.16 34 LYS B O 1
ATOM 1549 N N . GLU B 1 35 ? -6.301 24.766 38.25 1 48.53 35 GLU B N 1
ATOM 1550 C CA . GLU B 1 35 ? -7.738 24.703 38.5 1 48.53 35 GLU B CA 1
ATOM 1551 C C . GLU B 1 35 ? -8.492 24.219 37.25 1 48.53 35 GLU B C 1
ATOM 1553 O O . GLU B 1 35 ? -9.672 23.875 37.344 1 48.53 35 GLU B O 1
ATOM 1558 N N . CYS B 1 36 ? -8.086 24.609 35.969 1 51.06 36 CYS B N 1
ATOM 1559 C CA . CYS B 1 36 ? -8.969 24.328 34.844 1 51.06 36 CYS B CA 1
ATOM 1560 C C . CYS B 1 36 ? -8.867 22.859 34.406 1 51.06 36 CYS B C 1
ATOM 1562 O O . CYS B 1 36 ? -7.852 22.438 33.875 1 51.06 36 CYS B O 1
ATOM 1564 N N . LEU B 1 37 ? -9.211 21.906 35.094 1 52.56 37 LEU B N 1
ATOM 1565 C CA . LEU B 1 37 ? -9.469 20.547 34.625 1 52.56 37 LEU B CA 1
ATOM 1566 C C . LEU B 1 37 ? -9.922 20.531 33.188 1 52.56 37 LEU B C 1
ATOM 1568 O O . LEU B 1 37 ? -10.664 19.625 32.781 1 52.56 37 LEU B O 1
ATOM 1572 N N . CYS B 1 38 ? -9.836 21.516 32.375 1 62.91 38 CYS B N 1
ATOM 1573 C CA . CYS B 1 38 ? -10.516 21.547 31.094 1 62.91 38 CYS B CA 1
ATOM 1574 C C . CYS B 1 38 ? -9.883 20.562 30.125 1 62.91 38 CYS B C 1
ATOM 1576 O O . CYS B 1 38 ? -8.656 20.422 30.078 1 62.91 38 CYS B O 1
ATOM 1578 N N . SER B 1 39 ? -10.484 19.484 29.797 1 80.5 39 SER B N 1
ATOM 1579 C CA . SER B 1 39 ? -10.133 18.562 28.734 1 80.5 39 SER B CA 1
ATOM 1580 C C . SER B 1 39 ? -9.688 19.312 27.484 1 80.5 39 SER B C 1
ATOM 1582 O O . SER B 1 39 ? -10.289 20.312 27.109 1 80.5 39 SER B O 1
ATOM 1584 N N . ALA B 1 40 ? -8.461 19.016 27.016 1 90.62 40 ALA B N 1
ATOM 1585 C CA . ALA B 1 40 ? -7.934 19.625 25.812 1 90.62 40 ALA B CA 1
ATOM 1586 C C . ALA B 1 40 ? -8.961 19.562 24.672 1 90.62 40 ALA B C 1
ATOM 1588 O O . ALA B 1 40 ? -9.57 18.516 24.438 1 90.62 40 ALA B O 1
ATOM 1589 N N . PRO B 1 41 ? -9.297 20.656 24.078 1 93.56 41 PRO B N 1
ATOM 1590 C CA . PRO B 1 41 ? -10.18 20.625 22.906 1 93.56 41 PRO B CA 1
ATOM 1591 C C . PRO B 1 41 ? -9.555 19.875 21.734 1 93.56 41 PRO B C 1
ATOM 1593 O O . PRO B 1 41 ? -8.352 19.594 21.75 1 93.56 41 PRO B O 1
ATOM 1596 N N . PRO B 1 42 ? -10.383 19.578 20.734 1 95.19 42 PRO B N 1
ATOM 1597 C CA . PRO B 1 42 ? -9.789 18.969 19.547 1 95.19 42 PRO B CA 1
ATOM 1598 C C . PRO B 1 42 ? -8.773 19.875 18.859 1 95.19 42 PRO B C 1
ATOM 1600 O O . PRO B 1 42 ? -9.031 21.062 18.672 1 95.19 42 PRO B O 1
ATOM 1603 N N . PRO B 1 43 ? -7.676 19.234 18.5 1 97.94 43 PRO B N 1
ATOM 1604 C CA . PRO B 1 43 ? -6.621 20.062 17.922 1 97.94 43 PRO B CA 1
ATOM 1605 C C . PRO B 1 43 ? -6.91 20.453 16.469 1 97.94 43 PRO B C 1
ATOM 1607 O O . PRO B 1 43 ? -7.566 19.703 15.742 1 97.94 43 PRO B O 1
ATOM 1610 N N . LYS B 1 44 ? -6.34 21.578 16.094 1 98.44 44 LYS B N 1
ATOM 1611 C CA . LYS B 1 44 ? -6.289 22 14.703 1 98.44 44 LYS B CA 1
ATOM 1612 C C . LYS B 1 44 ? -4.98 21.578 14.047 1 98.44 44 LYS B C 1
ATOM 1614 O O . LYS B 1 44 ? -4.031 21.203 14.727 1 98.44 44 LYS B O 1
ATOM 1619 N N . ILE B 1 45 ? -4.926 21.641 12.734 1 98.81 45 ILE B N 1
ATOM 1620 C CA . ILE B 1 45 ? -3.725 21.281 11.984 1 98.81 45 ILE B CA 1
ATOM 1621 C C . ILE B 1 45 ? -2.582 22.219 12.359 1 98.81 45 ILE B C 1
ATOM 1623 O O . ILE B 1 45 ? -1.423 21.812 12.422 1 98.81 45 ILE B O 1
ATOM 1627 N N . SER B 1 46 ? -2.881 23.484 12.719 1 98.5 46 SER B N 1
ATOM 1628 C CA . SER B 1 46 ? -1.844 24.391 13.188 1 98.5 46 SER B CA 1
ATOM 1629 C C . SER B 1 46 ? -1.155 23.859 14.438 1 98.5 46 SER B C 1
ATOM 1631 O O . SER B 1 46 ? 0.058 24 14.602 1 98.5 46 SER B O 1
ATOM 1633 N N . ASP B 1 47 ? -1.982 23.281 15.297 1 97.94 47 ASP B N 1
ATOM 1634 C CA . ASP B 1 47 ? -1.422 22.703 16.516 1 97.94 47 ASP B CA 1
ATOM 1635 C C . ASP B 1 47 ? -0.495 21.531 16.172 1 97.94 47 ASP B C 1
ATOM 1637 O O . ASP B 1 47 ? 0.586 21.406 16.75 1 97.94 47 ASP B O 1
ATOM 1641 N N . LEU B 1 48 ? -0.941 20.719 15.305 1 98.19 48 LEU B N 1
ATOM 1642 C CA . LEU B 1 48 ? -0.174 19.562 14.828 1 98.19 48 LEU B CA 1
ATOM 1643 C C . LEU B 1 48 ? 1.152 20.016 14.219 1 98.19 48 LEU B C 1
ATOM 1645 O O . LEU B 1 48 ? 2.193 19.406 14.477 1 98.19 48 LEU B O 1
ATOM 1649 N N . MET B 1 49 ? 1.123 21.062 13.422 1 98 49 MET B N 1
ATOM 1650 C CA . MET B 1 49 ? 2.301 21.531 12.695 1 98 49 MET B CA 1
ATOM 1651 C C . MET B 1 49 ? 3.355 22.062 13.664 1 98 49 MET B C 1
ATOM 1653 O O . MET B 1 49 ? 4.52 22.219 13.289 1 98 49 MET B O 1
ATOM 1657 N N . ASN B 1 50 ? 2.992 22.406 14.867 1 97.06 50 ASN B N 1
ATOM 1658 C CA . ASN B 1 50 ? 3.934 22.875 15.875 1 97.06 50 ASN B CA 1
ATOM 1659 C C . ASN B 1 50 ? 4.758 21.719 16.453 1 97.06 50 ASN B C 1
ATOM 1661 O O . ASN B 1 50 ? 5.707 21.953 17.203 1 97.06 50 ASN B O 1
ATOM 1665 N N . ASP B 1 51 ? 4.34 20.547 16.203 1 97.62 51 ASP B N 1
ATOM 1666 C CA . ASP B 1 51 ? 5.145 19.391 16.547 1 97.62 51 ASP B CA 1
ATOM 1667 C C . ASP B 1 51 ? 6.074 19 15.398 1 97.62 51 ASP B C 1
ATOM 1669 O O . ASP B 1 51 ? 5.68 18.25 14.5 1 97.62 51 ASP B O 1
ATOM 1673 N N . GLU B 1 52 ? 7.289 19.359 15.492 1 97 52 GLU B N 1
ATOM 1674 C CA . GLU B 1 52 ? 8.227 19.25 14.383 1 97 52 GLU B CA 1
ATOM 1675 C C . GLU B 1 52 ? 8.492 17.781 14.031 1 97 52 GLU B C 1
ATOM 1677 O O . GLU B 1 52 ? 8.688 17.438 12.867 1 97 52 GLU B O 1
ATOM 1682 N N . ASP B 1 53 ? 8.586 17 15.094 1 97.5 53 ASP B N 1
ATOM 1683 C CA . ASP B 1 53 ? 8.828 15.578 14.844 1 97.5 53 ASP B CA 1
ATOM 1684 C C . ASP B 1 53 ? 7.652 14.945 14.102 1 97.5 53 ASP B C 1
ATOM 1686 O O . ASP B 1 53 ? 7.852 14.156 13.172 1 97.5 53 ASP B O 1
ATOM 1690 N N . LEU B 1 54 ? 6.461 15.25 14.516 1 98.31 54 LEU B N 1
ATOM 1691 C CA . LEU B 1 54 ? 5.273 14.75 13.836 1 98.31 54 LEU B CA 1
ATOM 1692 C C . LEU B 1 54 ? 5.227 15.25 12.391 1 98.31 54 LEU B C 1
ATOM 1694 O O . LEU B 1 54 ? 4.961 14.477 11.469 1 98.31 54 LEU B O 1
ATOM 1698 N N . LEU B 1 55 ? 5.48 16.516 12.234 1 98.12 55 LEU B N 1
ATOM 1699 C CA . LEU B 1 55 ? 5.441 17.109 10.906 1 98.12 55 LEU B CA 1
ATOM 1700 C C . LEU B 1 55 ? 6.469 16.453 9.984 1 98.12 55 LEU B C 1
ATOM 1702 O O . LEU B 1 55 ? 6.18 16.172 8.82 1 98.12 55 LEU B O 1
ATOM 1706 N N . TYR B 1 56 ? 7.633 16.203 10.531 1 97.88 56 TYR B N 1
ATOM 1707 C CA . TYR B 1 56 ? 8.672 15.531 9.758 1 97.88 56 TYR B CA 1
ATOM 1708 C C . TYR B 1 56 ? 8.188 14.172 9.273 1 97.88 56 TYR B C 1
ATOM 1710 O O . TYR B 1 56 ? 8.352 13.82 8.102 1 97.88 56 TYR B O 1
ATOM 1718 N N . THR B 1 57 ? 7.559 13.438 10.164 1 98.19 57 THR B N 1
ATOM 1719 C CA . THR B 1 57 ? 7.062 12.109 9.812 1 98.19 57 THR B CA 1
ATOM 1720 C C . THR B 1 57 ? 5.957 12.203 8.766 1 98.19 57 THR B C 1
ATOM 1722 O O . THR B 1 57 ? 5.906 11.391 7.836 1 98.19 57 THR B O 1
ATOM 1725 N N . LEU B 1 58 ? 5.121 13.18 8.875 1 98.5 58 LEU B N 1
ATOM 1726 C CA . LEU B 1 58 ? 4.043 13.367 7.914 1 98.5 58 LEU B CA 1
ATOM 1727 C C . LEU B 1 58 ? 4.602 13.688 6.531 1 98.5 58 LEU B C 1
ATOM 1729 O O . LEU B 1 58 ? 4.105 13.18 5.523 1 98.5 58 LEU B O 1
ATOM 1733 N N . ARG B 1 59 ? 5.586 14.5 6.488 1 96.81 59 ARG B N 1
ATOM 1734 C CA . ARG B 1 59 ? 6.223 14.836 5.219 1 96.81 59 ARG B CA 1
ATOM 1735 C C . ARG B 1 59 ? 6.816 13.602 4.555 1 96.81 59 ARG B C 1
ATOM 1737 O O . ARG B 1 59 ? 6.637 13.391 3.354 1 96.81 59 ARG B O 1
ATOM 1744 N N . LEU B 1 60 ? 7.473 12.836 5.316 1 96.19 60 LEU B N 1
ATOM 1745 C CA . LEU B 1 60 ? 8.094 11.625 4.797 1 96.19 60 LEU B CA 1
ATOM 1746 C C . LEU B 1 60 ? 7.047 10.688 4.211 1 96.19 60 LEU B C 1
ATOM 1748 O O . LEU B 1 60 ? 7.289 10.039 3.188 1 96.19 60 LEU B O 1
ATOM 1752 N N . LYS B 1 61 ? 5.957 10.641 4.801 1 97.62 61 LYS B N 1
ATOM 1753 C CA . LYS B 1 61 ? 4.945 9.656 4.41 1 97.62 61 LYS B CA 1
ATOM 1754 C C . LYS B 1 61 ? 4.059 10.203 3.291 1 97.62 61 LYS B C 1
ATOM 1756 O O . LYS B 1 61 ? 3.723 9.477 2.352 1 97.62 61 LYS B O 1
ATOM 1761 N N . LEU B 1 62 ? 3.754 11.422 3.291 1 98 62 LEU B N 1
ATOM 1762 C CA . LEU B 1 62 ? 2.715 11.938 2.41 1 98 62 LEU B CA 1
ATOM 1763 C C . LEU B 1 62 ? 3.326 12.617 1.188 1 98 62 LEU B C 1
ATOM 1765 O O . LEU B 1 62 ? 2.629 12.883 0.208 1 98 62 LEU B O 1
ATOM 1769 N N . ASP B 1 63 ? 4.59 12.898 1.223 1 95.56 63 ASP B N 1
ATOM 1770 C CA . ASP B 1 63 ? 5.246 13.383 0.013 1 95.56 63 ASP B CA 1
ATOM 1771 C C . ASP B 1 63 ? 5.434 12.25 -1.001 1 95.56 63 ASP B C 1
ATOM 1773 O O . ASP B 1 63 ? 5.512 12.5 -2.205 1 95.56 63 ASP B O 1
ATOM 1777 N N . ALA B 1 64 ? 5.453 11.109 -0.505 1 92.31 64 ALA B N 1
ATOM 1778 C CA . ALA B 1 64 ? 5.781 9.953 -1.338 1 92.31 64 ALA B CA 1
ATOM 1779 C C . ALA B 1 64 ? 4.609 9.578 -2.238 1 92.31 64 ALA B C 1
ATOM 1781 O O . ALA B 1 64 ? 3.451 9.625 -1.813 1 92.31 64 ALA B O 1
ATOM 1782 N N . THR B 1 65 ? 5.004 9.133 -3.434 1 93.38 65 THR B N 1
ATOM 1783 C CA . THR B 1 65 ? 3.982 8.672 -4.367 1 93.38 65 THR B CA 1
ATOM 1784 C C . THR B 1 65 ? 3.953 7.148 -4.43 1 93.38 65 THR B C 1
ATOM 1786 O O . THR B 1 65 ? 3.082 6.566 -5.078 1 93.38 65 THR B O 1
ATOM 1789 N N . HIS B 1 66 ? 4.926 6.562 -3.771 1 94.25 66 HIS B N 1
ATOM 1790 C CA . HIS B 1 66 ? 5.02 5.105 -3.758 1 94.25 66 HIS B CA 1
ATOM 1791 C C . HIS B 1 66 ? 5.414 4.594 -2.377 1 94.25 66 HIS B C 1
ATOM 1793 O O . HIS B 1 66 ? 6.082 5.297 -1.615 1 94.25 66 HIS B O 1
ATOM 1799 N N . CYS B 1 67 ? 4.918 3.338 -2.064 1 91.94 67 CYS B N 1
ATOM 1800 C CA . CYS B 1 67 ? 5.363 2.648 -0.858 1 91.94 67 CYS B CA 1
ATOM 1801 C C . CYS B 1 67 ? 5.879 1.253 -1.188 1 91.94 67 CYS B C 1
ATOM 1803 O O . CYS B 1 67 ? 5.523 0.682 -2.219 1 91.94 67 CYS B O 1
ATOM 1805 N N . THR B 1 68 ? 6.73 0.773 -0.347 1 93.19 68 THR B N 1
ATOM 1806 C CA . THR B 1 68 ? 7.254 -0.58 -0.5 1 93.19 68 THR B CA 1
ATOM 1807 C C . THR B 1 68 ? 6.184 -1.615 -0.157 1 93.19 68 THR B C 1
ATOM 1809 O O . THR B 1 68 ? 5.426 -1.438 0.798 1 93.19 68 THR B O 1
ATOM 1812 N N . VAL B 1 69 ? 6.164 -2.643 -0.956 1 95.25 69 VAL B N 1
ATOM 1813 C CA . VAL B 1 69 ? 5.207 -3.717 -0.705 1 95.25 69 VAL B CA 1
ATOM 1814 C C . VAL B 1 69 ? 5.934 -5.062 -0.699 1 95.25 69 VAL B C 1
ATOM 1816 O O . VAL B 1 69 ? 7.008 -5.195 -1.287 1 95.25 69 VAL B O 1
ATOM 1819 N N . LYS B 1 70 ? 5.34 -6.008 0.064 1 97 70 LYS B N 1
ATOM 1820 C CA . LYS B 1 70 ? 5.863 -7.371 0.025 1 97 70 LYS B CA 1
ATOM 1821 C C . LYS B 1 70 ? 5.586 -8.031 -1.325 1 97 70 LYS B C 1
ATOM 1823 O O . LYS B 1 70 ? 4.512 -7.852 -1.898 1 97 70 LYS B O 1
ATOM 1828 N N . ASN B 1 71 ? 6.535 -8.781 -1.793 1 98 71 ASN B N 1
ATOM 1829 C CA . ASN B 1 71 ? 6.484 -9.305 -3.152 1 98 71 ASN B CA 1
ATOM 1830 C C . ASN B 1 71 ? 6.934 -10.766 -3.203 1 98 71 ASN B C 1
ATOM 1832 O O . ASN B 1 71 ? 6.922 -11.461 -2.186 1 98 71 ASN B O 1
ATOM 1836 N N . TRP B 1 72 ? 7.223 -11.203 -4.422 1 98.25 72 TRP B N 1
ATOM 1837 C CA . TRP B 1 72 ? 7.582 -12.602 -4.633 1 98.25 72 TRP B CA 1
ATOM 1838 C C . TRP B 1 72 ? 8.695 -13.031 -3.684 1 98.25 72 TRP B C 1
ATOM 1840 O O . TRP B 1 72 ? 8.719 -14.172 -3.211 1 98.25 72 TRP B O 1
ATOM 1850 N N . LYS B 1 73 ? 9.625 -12.156 -3.424 1 98 73 LYS B N 1
ATOM 1851 C CA . LYS B 1 73 ? 10.773 -12.484 -2.584 1 98 73 LYS B CA 1
ATOM 1852 C C . LYS B 1 73 ? 10.336 -12.844 -1.168 1 98 73 LYS B C 1
ATOM 1854 O O . LYS B 1 73 ? 10.844 -13.805 -0.586 1 98 73 LYS B O 1
ATOM 1859 N N . ASN B 1 74 ? 9.406 -12.102 -0.683 1 98.75 74 ASN B N 1
ATOM 1860 C CA . ASN B 1 74 ? 8.867 -12.391 0.642 1 98.75 74 ASN B CA 1
ATOM 1861 C C . ASN B 1 74 ? 8.133 -13.727 0.669 1 98.75 74 ASN B C 1
ATOM 1863 O O . ASN B 1 74 ? 8.305 -14.516 1.602 1 98.75 74 ASN B O 1
ATOM 1867 N N . PHE B 1 75 ? 7.355 -13.93 -0.354 1 98.81 75 PHE B N 1
ATOM 1868 C CA . PHE B 1 75 ? 6.598 -15.172 -0.452 1 98.81 75 PHE B CA 1
ATOM 1869 C C . PHE B 1 75 ? 7.531 -16.375 -0.526 1 98.81 75 PHE B C 1
ATOM 1871 O O . PHE B 1 75 ? 7.375 -17.328 0.232 1 98.81 75 PHE B O 1
ATOM 1878 N N . ALA B 1 76 ? 8.445 -16.281 -1.399 1 98.69 76 ALA B N 1
ATOM 1879 C CA . ALA B 1 76 ? 9.406 -17.359 -1.604 1 98.69 76 ALA B CA 1
ATOM 1880 C C . ALA B 1 76 ? 10.203 -17.641 -0.334 1 98.69 76 ALA B C 1
ATOM 1882 O O . ALA B 1 76 ? 10.438 -18.797 0.02 1 98.69 76 ALA B O 1
ATOM 1883 N N . SER B 1 77 ? 10.625 -16.625 0.274 1 98.75 77 SER B N 1
ATOM 1884 C CA . SER B 1 77 ? 11.336 -16.781 1.536 1 98.75 77 SER B CA 1
ATOM 1885 C C . SER B 1 77 ? 10.492 -17.547 2.557 1 98.75 77 SER B C 1
ATOM 1887 O O . SER B 1 77 ? 10.977 -18.453 3.215 1 98.75 77 SER B O 1
ATOM 1889 N N . ARG B 1 78 ? 9.273 -17.219 2.695 1 98.62 78 ARG B N 1
ATOM 1890 C CA . ARG B 1 78 ? 8.367 -17.859 3.65 1 98.62 78 ARG B CA 1
ATOM 1891 C C . ARG B 1 78 ? 8.18 -19.328 3.33 1 98.62 78 ARG B C 1
ATOM 1893 O O . ARG B 1 78 ? 7.973 -20.156 4.23 1 98.62 78 ARG B O 1
ATOM 1900 N N . TRP B 1 79 ? 8.219 -19.609 2.09 1 98.56 79 TRP B N 1
ATOM 1901 C CA . TRP B 1 79 ? 8.047 -21 1.678 1 98.56 79 TRP B CA 1
ATOM 1902 C C . TRP B 1 79 ? 9.375 -21.75 1.676 1 98.56 79 TRP B C 1
ATOM 1904 O O . TRP B 1 79 ? 9.469 -22.875 1.175 1 98.56 79 TRP B O 1
ATOM 1914 N N . GLY B 1 80 ? 10.461 -21.109 2.014 1 98.06 80 GLY B N 1
ATOM 1915 C CA . GLY B 1 80 ? 11.656 -21.859 2.359 1 98.06 80 GLY B CA 1
ATOM 1916 C C . GLY B 1 80 ? 12.828 -21.594 1.434 1 98.06 80 GLY B C 1
ATOM 1917 O O . GLY B 1 80 ? 13.891 -22.203 1.566 1 98.06 80 GLY B O 1
ATOM 1918 N N . MET B 1 81 ? 12.703 -20.703 0.502 1 98.25 81 MET B N 1
ATOM 1919 C CA . MET B 1 81 ? 13.852 -20.344 -0.329 1 98.25 81 MET B CA 1
ATOM 1920 C C . MET B 1 81 ? 14.883 -19.562 0.474 1 98.25 81 MET B C 1
ATOM 1922 O O . MET B 1 81 ? 14.531 -18.672 1.244 1 98.25 81 MET B O 1
ATOM 1926 N N . SER B 1 82 ? 16.156 -19.922 0.216 1 98.31 82 SER B N 1
ATOM 1927 C CA . SER B 1 82 ? 17.234 -19.266 0.93 1 98.31 82 SER B CA 1
ATOM 1928 C C . SER B 1 82 ? 17.547 -17.891 0.319 1 98.31 82 SER B C 1
ATOM 1930 O O . SER B 1 82 ? 17.172 -17.625 -0.821 1 98.31 82 SER B O 1
ATOM 1932 N N . TYR B 1 83 ? 18.328 -17.141 1.121 1 97.69 83 TYR B N 1
ATOM 1933 C CA . TYR B 1 83 ? 18.75 -15.844 0.63 1 97.69 83 TYR B CA 1
ATOM 1934 C C . TYR B 1 83 ? 19.547 -15.977 -0.663 1 97.69 83 TYR B C 1
ATOM 1936 O O . TYR B 1 83 ? 19.375 -15.188 -1.59 1 97.69 83 TYR B O 1
ATOM 1944 N N . ASP B 1 84 ? 20.438 -16.906 -0.773 1 97.5 84 ASP B N 1
ATOM 1945 C CA . ASP B 1 84 ? 21.234 -17.125 -1.975 1 97.5 84 ASP B CA 1
ATOM 1946 C C . ASP B 1 84 ? 20.344 -17.469 -3.17 1 97.5 84 ASP B C 1
ATOM 1948 O O . ASP B 1 84 ? 20.547 -16.938 -4.27 1 97.5 84 ASP B O 1
ATOM 1952 N N . GLU B 1 85 ? 19.422 -18.297 -2.947 1 97.56 85 GLU B N 1
ATOM 1953 C CA . GLU B 1 85 ? 18.5 -18.672 -4.008 1 97.56 85 GLU B CA 1
ATOM 1954 C C . GLU B 1 85 ? 17.719 -17.453 -4.5 1 97.56 85 GLU B C 1
ATOM 1956 O O . GLU B 1 85 ? 17.531 -17.266 -5.703 1 97.56 85 GLU B O 1
ATOM 1961 N N . LEU B 1 86 ? 17.297 -16.672 -3.576 1 97.56 86 LEU B N 1
ATOM 1962 C CA . LEU B 1 86 ? 16.516 -15.484 -3.908 1 97.56 86 LEU B CA 1
ATOM 1963 C C . LEU B 1 86 ? 17.328 -14.492 -4.73 1 97.56 86 LEU B C 1
ATOM 1965 O O . LEU B 1 86 ? 16.859 -13.969 -5.734 1 97.56 86 LEU B O 1
ATOM 1969 N N . THR B 1 87 ? 18.484 -14.281 -4.273 1 95.44 87 THR B N 1
ATOM 1970 C CA . THR B 1 87 ? 19.375 -13.359 -4.98 1 95.44 87 THR B CA 1
ATOM 1971 C C . THR B 1 87 ? 19.688 -13.875 -6.379 1 95.44 87 THR B C 1
ATOM 1973 O O . THR B 1 87 ? 19.719 -13.102 -7.34 1 95.44 87 THR B O 1
ATOM 1976 N N . LEU B 1 88 ? 19.891 -15.133 -6.555 1 94.06 88 LEU B N 1
ATOM 1977 C CA . LEU B 1 88 ? 20.156 -15.734 -7.855 1 94.06 88 LEU B CA 1
ATOM 1978 C C . LEU B 1 88 ? 18.969 -15.562 -8.789 1 94.06 88 LEU B C 1
ATOM 1980 O O . LEU B 1 88 ? 19.141 -15.195 -9.953 1 94.06 88 LEU B O 1
ATOM 1984 N N . LEU B 1 89 ? 17.891 -15.82 -8.234 1 93.62 89 LEU B N 1
ATOM 1985 C CA . LEU B 1 89 ? 16.688 -15.68 -9.047 1 93.62 89 LEU B CA 1
ATOM 1986 C C . LEU B 1 89 ? 16.484 -14.234 -9.492 1 93.62 89 LEU B C 1
ATOM 1988 O O . LEU B 1 89 ? 16.156 -13.984 -10.656 1 93.62 89 LEU B O 1
ATOM 1992 N N . GLU B 1 90 ? 16.688 -13.32 -8.578 1 93.06 90 GLU B N 1
ATOM 1993 C CA . GLU B 1 90 ? 16.562 -11.898 -8.891 1 93.06 90 GLU B CA 1
ATOM 1994 C C . GLU B 1 90 ? 17.516 -11.5 -10.016 1 93.06 90 GLU B C 1
ATOM 1996 O O . GLU B 1 90 ? 17.141 -10.758 -10.922 1 93.06 90 GLU B O 1
ATOM 2001 N N . GLN B 1 91 ? 18.672 -11.938 -9.953 1 90.25 91 GLN B N 1
ATOM 2002 C CA . GLN B 1 91 ? 19.688 -11.617 -10.961 1 90.25 91 GLN B CA 1
ATOM 2003 C C . GLN B 1 91 ? 19.312 -12.203 -12.32 1 90.25 91 GLN B C 1
ATOM 2005 O O . GLN B 1 91 ? 19.484 -11.547 -13.352 1 90.25 91 GLN B O 1
ATOM 2010 N N . ARG B 1 92 ? 18.797 -13.391 -12.336 1 87.88 92 ARG B N 1
ATOM 2011 C CA . ARG B 1 92 ? 18.438 -14.078 -13.578 1 87.88 92 ARG B CA 1
ATOM 2012 C C . ARG B 1 92 ? 17.266 -13.406 -14.266 1 87.88 92 ARG B C 1
ATOM 2014 O O . ARG B 1 92 ? 17.156 -13.453 -15.492 1 87.88 92 ARG B O 1
ATOM 2021 N N . THR B 1 93 ? 16.484 -12.789 -13.43 1 82.38 93 THR B N 1
ATOM 2022 C CA . THR B 1 93 ? 15.234 -12.281 -13.984 1 82.38 93 THR B CA 1
ATOM 2023 C C . THR B 1 93 ? 15.344 -10.789 -14.297 1 82.38 93 THR B C 1
ATOM 2025 O O . THR B 1 93 ? 14.398 -10.18 -14.797 1 82.38 93 THR B O 1
ATOM 2028 N N . HIS B 1 94 ? 16.297 -10.109 -13.812 1 75.25 94 HIS B N 1
ATOM 2029 C CA . HIS B 1 94 ? 16.562 -8.711 -14.148 1 75.25 94 HIS B CA 1
ATOM 2030 C C . HIS B 1 94 ? 17.203 -8.578 -15.523 1 75.25 94 HIS B C 1
ATOM 2032 O O . HIS B 1 94 ? 17.297 -7.48 -16.062 1 75.25 94 HIS B O 1
ATOM 2038 N N . GLY B 1 95 ? 17.391 -9.617 -16.156 1 65.12 95 GLY B N 1
ATOM 2039 C CA . GLY B 1 95 ? 18.094 -9.57 -17.438 1 65.12 95 GLY B CA 1
ATOM 2040 C C . GLY B 1 95 ? 17.172 -9.289 -18.609 1 65.12 95 GLY B C 1
ATOM 2041 O O . GLY B 1 95 ? 15.984 -9 -18.422 1 65.12 95 GLY B O 1
ATOM 2042 N N . PRO B 1 96 ? 17.703 -9.156 -19.797 1 64.75 96 PRO B N 1
ATOM 2043 C CA . PRO B 1 96 ? 17.062 -8.695 -21.031 1 64.75 96 PRO B CA 1
ATOM 2044 C C . PRO B 1 96 ? 15.828 -9.516 -21.391 1 64.75 96 PRO B C 1
ATOM 2046 O O . PRO B 1 96 ? 14.914 -9 -22.047 1 64.75 96 PRO B O 1
ATOM 2049 N N . THR B 1 97 ? 15.875 -10.695 -21.094 1 64.88 97 THR B N 1
ATOM 2050 C CA . THR B 1 97 ? 14.711 -11.523 -21.391 1 64.88 97 THR B CA 1
ATOM 2051 C C . THR B 1 97 ? 13.719 -11.469 -20.234 1 64.88 97 THR B C 1
ATOM 2053 O O . THR B 1 97 ? 14.086 -11.688 -19.078 1 64.88 97 THR B O 1
ATOM 2056 N 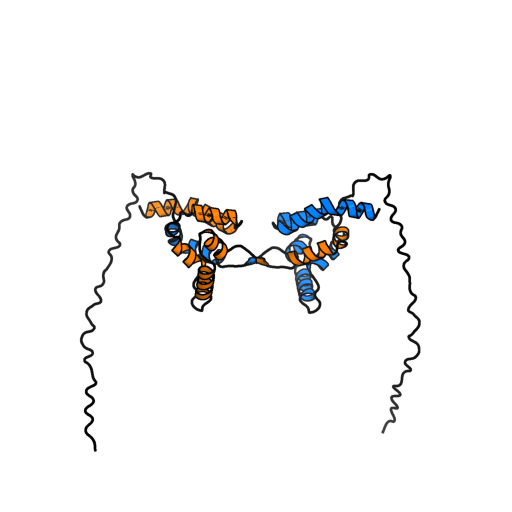N . TYR B 1 98 ? 12.742 -10.773 -20.422 1 67.06 98 TYR B N 1
ATOM 2057 C CA . TYR B 1 98 ? 11.789 -10.562 -19.344 1 67.06 98 TYR B CA 1
ATOM 2058 C C . TYR B 1 98 ? 11.336 -11.898 -18.766 1 67.06 98 TYR B C 1
ATOM 2060 O O . TYR B 1 98 ? 10.609 -12.648 -19.422 1 67.06 98 TYR B O 1
ATOM 2068 N N . HIS B 1 99 ? 12.156 -12.375 -17.797 1 86.81 99 HIS B N 1
ATOM 2069 C CA . HIS B 1 99 ? 11.719 -13.477 -16.953 1 86.81 99 HIS B CA 1
ATOM 2070 C C . HIS B 1 99 ? 11.164 -12.969 -15.625 1 86.81 99 HIS B C 1
ATOM 2072 O O . HIS B 1 99 ? 11.758 -12.086 -15 1 86.81 99 HIS B O 1
ATOM 2078 N N . SER B 1 100 ? 10.031 -13.477 -15.281 1 94.44 100 SER B N 1
ATOM 2079 C CA . SER B 1 100 ? 9.352 -13.039 -14.062 1 94.44 100 SER B CA 1
ATOM 2080 C C . SER B 1 100 ? 9.75 -13.906 -12.867 1 94.44 100 SER B C 1
ATOM 2082 O O . SER B 1 100 ? 9.57 -15.125 -12.898 1 94.44 100 SER B O 1
ATOM 2084 N N . PRO B 1 101 ? 10.312 -13.289 -11.93 1 96 101 PRO B N 1
ATOM 2085 C CA . PRO B 1 101 ? 10.609 -14.086 -10.742 1 96 101 PRO B CA 1
ATOM 2086 C C . PRO B 1 101 ? 9.359 -14.688 -10.102 1 96 101 PRO B C 1
ATOM 2088 O O . PRO B 1 101 ? 9.414 -15.766 -9.516 1 96 101 PRO B O 1
ATOM 2091 N N . THR B 1 102 ? 8.234 -14.031 -10.242 1 97.69 102 THR B N 1
ATOM 2092 C CA . THR B 1 102 ? 6.973 -14.562 -9.734 1 97.69 102 THR B CA 1
ATOM 2093 C C . THR B 1 102 ? 6.605 -15.867 -10.438 1 97.69 102 THR B C 1
ATOM 2095 O O . THR B 1 102 ? 6.191 -16.828 -9.797 1 97.69 102 THR B O 1
ATOM 2098 N N . GLN B 1 103 ? 6.801 -15.836 -11.688 1 96.44 103 GLN B N 1
ATOM 2099 C CA . GLN B 1 103 ? 6.504 -17.047 -12.438 1 96.44 103 GLN B CA 1
ATOM 2100 C C . GLN B 1 103 ? 7.41 -18.203 -12 1 96.44 103 GLN B C 1
ATOM 2102 O O . GLN B 1 103 ? 6.949 -19.328 -11.812 1 96.44 103 GLN B O 1
ATOM 2107 N N . GLU B 1 104 ? 8.672 -17.969 -11.805 1 95.81 104 GLU B N 1
ATOM 2108 C CA . GLU B 1 104 ? 9.633 -19 -11.391 1 95.81 104 GLU B CA 1
ATOM 2109 C C . GLU B 1 104 ? 9.312 -19.5 -9.992 1 95.81 104 GLU B C 1
ATOM 2111 O O . GLU B 1 104 ? 9.398 -20.703 -9.727 1 95.81 104 GLU B O 1
ATOM 2116 N N . PHE B 1 105 ? 9.031 -18.641 -9.164 1 97.12 105 PHE B N 1
ATOM 2117 C CA . PHE B 1 105 ? 8.625 -18.953 -7.801 1 97.12 105 PHE B CA 1
ATOM 2118 C C . PHE B 1 105 ? 7.387 -19.844 -7.793 1 97.12 105 PHE B C 1
ATOM 2120 O O . PHE B 1 105 ? 7.34 -20.859 -7.09 1 97.12 105 PHE B O 1
ATOM 2127 N N . LEU B 1 106 ? 6.441 -19.453 -8.586 1 98.44 106 LEU B N 1
ATOM 2128 C CA . LEU B 1 106 ? 5.215 -20.234 -8.648 1 98.44 106 LEU B CA 1
ATOM 2129 C C . LEU B 1 106 ? 5.48 -21.609 -9.258 1 98.44 106 LEU B C 1
ATOM 2131 O O . LEU B 1 106 ? 4.918 -22.609 -8.812 1 98.44 106 LEU B O 1
ATOM 2135 N N . LEU B 1 107 ? 6.277 -21.688 -10.203 1 97.75 107 LEU B N 1
ATOM 2136 C CA . LEU B 1 107 ? 6.637 -22.953 -10.828 1 97.75 107 LEU B CA 1
ATOM 2137 C C . LEU B 1 107 ? 7.301 -23.875 -9.828 1 97.75 107 LEU B C 1
ATOM 2139 O O . LEU B 1 107 ? 6.988 -25.078 -9.781 1 97.75 107 LEU B O 1
ATOM 2143 N N . ARG B 1 108 ? 8.195 -23.375 -9.062 1 97.31 108 ARG B N 1
ATOM 2144 C CA . ARG B 1 108 ? 8.914 -24.172 -8.078 1 97.31 108 ARG B CA 1
ATOM 2145 C C . ARG B 1 108 ? 7.957 -24.797 -7.074 1 97.31 108 ARG B C 1
ATOM 2147 O O . ARG B 1 108 ? 8.18 -25.922 -6.609 1 97.31 108 ARG B O 1
ATOM 2154 N N . TYR B 1 109 ? 6.945 -24.156 -6.781 1 98.5 109 TYR B N 1
ATOM 2155 C CA . TYR B 1 109 ? 6.031 -24.625 -5.746 1 98.5 109 TYR B CA 1
ATOM 2156 C C . TYR B 1 109 ? 4.66 -24.938 -6.332 1 98.5 109 TYR B C 1
ATOM 2158 O O . TYR B 1 109 ? 3.635 -24.703 -5.684 1 98.5 109 TYR B O 1
ATOM 2166 N N . ASN B 1 110 ? 4.664 -25.438 -7.5 1 98.56 110 ASN B N 1
ATOM 2167 C CA . ASN B 1 110 ? 3.428 -25.562 -8.266 1 98.56 110 ASN B CA 1
ATOM 2168 C C . ASN B 1 110 ? 2.549 -26.688 -7.73 1 98.56 110 ASN B C 1
ATOM 2170 O O . ASN B 1 110 ? 1.368 -26.781 -8.07 1 98.56 110 ASN B O 1
ATOM 2174 N N . GLN B 1 111 ? 3.078 -27.562 -6.852 1 98.38 111 GLN B N 1
ATOM 2175 C CA . GLN B 1 111 ? 2.285 -28.656 -6.293 1 98.38 111 GLN B CA 1
ATOM 2176 C C . GLN B 1 111 ? 1.537 -28.203 -5.039 1 98.38 111 GLN B C 1
ATOM 2178 O O . GLN B 1 111 ? 0.646 -28.906 -4.555 1 98.38 111 GLN B O 1
ATOM 2183 N N . LYS B 1 112 ? 1.832 -27.031 -4.551 1 98.38 112 LYS B N 1
ATOM 2184 C CA . LYS B 1 112 ? 1.126 -26.516 -3.385 1 98.38 112 LYS B CA 1
ATOM 2185 C C . LYS B 1 112 ? -0.289 -26.078 -3.754 1 98.38 112 LYS B C 1
ATOM 2187 O O . LYS B 1 112 ? -0.542 -25.672 -4.891 1 98.38 112 LYS B O 1
ATOM 2192 N N . PRO B 1 113 ? -1.18 -26.156 -2.707 1 98.44 113 PRO B N 1
ATOM 2193 C CA . PRO B 1 113 ? -2.525 -25.641 -2.959 1 98.44 113 PRO B CA 1
ATOM 2194 C C . PRO B 1 113 ? -2.557 -24.109 -3.047 1 98.44 113 PRO B C 1
ATOM 2196 O O . PRO B 1 113 ? -1.784 -23.438 -2.365 1 98.44 113 PRO B O 1
ATOM 2199 N N . VAL B 1 114 ? -3.482 -23.578 -3.799 1 98.81 114 VAL B N 1
ATOM 2200 C CA . VAL B 1 114 ? -3.641 -22.125 -3.967 1 98.81 114 VAL B CA 1
ATOM 2201 C C . VAL B 1 114 ? -3.984 -21.484 -2.625 1 98.81 114 VAL B C 1
ATOM 2203 O O . VAL B 1 114 ? -3.619 -20.344 -2.369 1 98.81 114 VAL B O 1
ATOM 2206 N N . THR B 1 115 ? -4.562 -22.234 -1.724 1 98.56 115 THR B N 1
ATOM 2207 C CA . THR B 1 115 ? -4.938 -21.719 -0.415 1 98.56 115 THR B CA 1
ATOM 2208 C C . THR B 1 115 ? -3.699 -21.328 0.384 1 98.56 115 THR B C 1
ATOM 2210 O O . THR B 1 115 ? -3.758 -20.422 1.228 1 98.56 115 THR B O 1
ATOM 2213 N N . GLU B 1 116 ? -2.588 -21.984 0.066 1 98.75 116 GLU B N 1
ATOM 2214 C CA . GLU B 1 116 ? -1.36 -21.594 0.749 1 98.75 116 GLU B CA 1
ATOM 2215 C C . GLU B 1 116 ? -0.828 -20.266 0.199 1 98.75 116 GLU B C 1
ATOM 2217 O O . GLU B 1 116 ? -0.192 -19.5 0.924 1 98.75 116 GLU B O 1
ATOM 2222 N N . LEU B 1 117 ? -1.09 -20.031 -1.052 1 98.88 117 LEU B N 1
ATOM 2223 C CA . LEU B 1 117 ? -0.739 -18.734 -1.634 1 98.88 117 LEU B CA 1
ATOM 2224 C C . LEU B 1 117 ? -1.618 -17.625 -1.066 1 98.88 117 LEU B C 1
ATOM 2226 O O . LEU B 1 117 ? -1.124 -16.547 -0.733 1 98.88 117 LEU B O 1
ATOM 2230 N N . THR B 1 118 ? -2.912 -17.906 -0.944 1 98.81 118 THR B N 1
ATOM 2231 C CA . THR B 1 118 ? -3.809 -16.922 -0.359 1 98.81 118 THR B CA 1
ATOM 2232 C C . THR B 1 118 ? -3.428 -16.625 1.09 1 98.81 118 THR B C 1
ATOM 2234 O O . THR B 1 118 ? -3.566 -15.5 1.562 1 98.81 118 THR B O 1
ATOM 2237 N N . ALA B 1 119 ? -2.9 -17.656 1.771 1 98.62 119 ALA B N 1
ATOM 2238 C CA . ALA B 1 119 ? -2.451 -17.453 3.146 1 98.62 119 ALA B CA 1
ATOM 2239 C C . ALA B 1 119 ? -1.274 -16.484 3.203 1 98.62 119 ALA B C 1
ATOM 2241 O O . ALA B 1 119 ? -1.172 -15.68 4.129 1 98.62 119 ALA B O 1
ATOM 2242 N N . LEU B 1 120 ? -0.417 -16.562 2.238 1 98.75 120 LEU B N 1
ATOM 2243 C CA . LEU B 1 120 ? 0.693 -15.625 2.174 1 98.75 120 LEU B CA 1
ATOM 2244 C C . LEU B 1 120 ? 0.188 -14.203 1.93 1 98.75 120 LEU B C 1
ATOM 2246 O O . LEU B 1 120 ? 0.707 -13.25 2.508 1 98.75 120 LEU B O 1
ATOM 2250 N N . CYS B 1 121 ? -0.763 -14.094 1.051 1 98.69 121 CYS B N 1
ATOM 2251 C CA . CYS B 1 121 ? -1.342 -12.781 0.787 1 98.69 121 CYS B CA 1
ATOM 2252 C C . CYS B 1 121 ? -1.906 -12.172 2.062 1 98.69 121 CYS B C 1
ATOM 2254 O O . CYS B 1 121 ? -1.768 -10.969 2.291 1 98.69 121 CYS B O 1
ATOM 2256 N N . GLN B 1 122 ? -2.543 -12.953 2.877 1 98.12 122 GLN B N 1
ATOM 2257 C CA . GLN B 1 122 ? -3.07 -12.477 4.152 1 98.12 122 GLN B CA 1
ATOM 2258 C C . GLN B 1 122 ? -1.94 -12.094 5.102 1 98.12 122 GLN B C 1
ATOM 2260 O O . GLN B 1 122 ? -1.983 -11.031 5.727 1 98.12 122 GLN B O 1
ATOM 2265 N N . LEU B 1 123 ? -0.974 -12.945 5.152 1 97.75 123 LEU B N 1
ATOM 2266 C CA . LEU B 1 123 ? 0.159 -12.711 6.043 1 97.75 123 LEU B CA 1
ATOM 2267 C C . LEU B 1 123 ? 0.831 -11.375 5.734 1 97.75 123 LEU B C 1
ATOM 2269 O O . LEU B 1 123 ? 1.174 -10.625 6.648 1 97.75 123 LEU B O 1
ATOM 2273 N N . TYR B 1 124 ? 0.919 -11.086 4.496 1 97.19 124 TYR B N 1
ATOM 2274 C CA . TYR B 1 124 ? 1.681 -9.914 4.094 1 97.19 124 TYR B CA 1
ATOM 2275 C C . TYR B 1 124 ? 0.752 -8.773 3.684 1 97.19 124 TYR B C 1
ATOM 2277 O O . TYR B 1 124 ? 1.19 -7.793 3.08 1 97.19 124 TYR B O 1
ATOM 2285 N N . GLN B 1 125 ? -0.484 -8.977 3.867 1 92.75 125 GLN B N 1
ATOM 2286 C CA . GLN B 1 125 ? -1.5 -7.945 3.697 1 92.75 125 GLN B CA 1
ATOM 2287 C C . GLN B 1 125 ? -1.55 -7.453 2.254 1 92.75 125 GLN B C 1
ATOM 2289 O O . GLN B 1 125 ? -1.653 -6.25 2.004 1 92.75 125 GLN B O 1
ATOM 2294 N N . ARG B 1 126 ? -1.364 -8.359 1.346 1 96 126 ARG B N 1
ATOM 2295 C CA . ARG B 1 126 ? -1.57 -8.055 -0.067 1 96 126 ARG B CA 1
ATOM 2296 C C . ARG B 1 126 ? -3.008 -8.344 -0.484 1 96 126 ARG B C 1
ATOM 2298 O O . ARG B 1 126 ? -3.26 -9.266 -1.271 1 96 126 ARG B O 1
ATOM 2305 N N . ILE B 1 127 ? -3.871 -7.465 -0.129 1 94.44 127 ILE B N 1
ATOM 2306 C CA . ILE B 1 127 ? -5.309 -7.637 -0.316 1 94.44 127 ILE B CA 1
ATOM 2307 C C . ILE B 1 127 ? -5.637 -7.629 -1.807 1 94.44 127 ILE B C 1
ATOM 2309 O O . ILE B 1 127 ? -6.539 -8.344 -2.252 1 94.44 127 ILE B O 1
ATOM 2313 N N . ASP B 1 128 ? -4.898 -6.852 -2.502 1 95.25 128 ASP B N 1
ATOM 2314 C CA . ASP B 1 128 ? -5.113 -6.789 -3.945 1 95.25 128 ASP B CA 1
ATOM 2315 C C . ASP B 1 128 ? -4.918 -8.156 -4.59 1 95.25 128 ASP B C 1
ATOM 2317 O O . ASP B 1 128 ? -5.719 -8.578 -5.426 1 95.25 128 ASP B O 1
ATOM 2321 N N . VAL B 1 129 ? -3.918 -8.969 -4.238 1 98.44 129 VAL B N 1
ATOM 2322 C CA . VAL B 1 129 ? -3.643 -10.297 -4.773 1 98.44 129 VAL B CA 1
ATOM 2323 C C . VAL B 1 129 ? -4.609 -11.312 -4.172 1 98.44 129 VAL B C 1
ATOM 2325 O O . VAL B 1 129 ? -5.082 -12.219 -4.863 1 98.44 129 VAL B O 1
ATOM 2328 N N . LEU B 1 130 ? -4.914 -11.141 -2.912 1 98.44 130 LEU B N 1
ATOM 2329 C CA . LEU B 1 130 ? -5.852 -12.031 -2.232 1 98.44 130 LEU B CA 1
ATOM 2330 C C . LEU B 1 130 ? -7.195 -12.055 -2.947 1 98.44 130 LEU B C 1
ATOM 2332 O O . LEU B 1 130 ? -7.723 -13.125 -3.256 1 98.44 130 LEU B O 1
ATOM 2336 N N . ARG B 1 131 ? -7.668 -10.906 -3.141 1 98.19 131 ARG B N 1
ATOM 2337 C CA . ARG B 1 131 ? -8.977 -10.805 -3.785 1 98.19 131 ARG B CA 1
ATOM 2338 C C . ARG B 1 131 ? -8.945 -11.406 -5.188 1 98.19 131 ARG B C 1
ATOM 2340 O O . ARG B 1 131 ? -9.906 -12.047 -5.617 1 98.19 131 ARG B O 1
ATOM 2347 N N . LEU B 1 132 ? -7.91 -11.164 -5.91 1 98.5 132 LEU B N 1
ATOM 2348 C CA . LEU B 1 132 ? -7.723 -11.75 -7.234 1 98.5 132 LEU B CA 1
ATOM 2349 C C . LEU B 1 132 ? -7.812 -13.266 -7.176 1 98.5 132 LEU B C 1
ATOM 2351 O O . LEU B 1 132 ? -8.531 -13.883 -7.965 1 98.5 132 LEU B O 1
ATOM 2355 N N . LEU B 1 133 ? -7.129 -13.883 -6.246 1 98.81 133 LEU B N 1
ATOM 2356 C CA . LEU B 1 133 ? -7.082 -15.336 -6.121 1 98.81 133 LEU B CA 1
ATOM 2357 C C . LEU B 1 133 ? -8.43 -15.891 -5.664 1 98.81 133 LEU B C 1
ATOM 2359 O O . LEU B 1 133 ? -8.891 -16.906 -6.184 1 98.81 133 LEU B O 1
ATOM 2363 N N . GLN B 1 134 ? -9.008 -15.242 -4.75 1 98.44 134 GLN B N 1
ATOM 2364 C CA . GLN B 1 134 ? -10.305 -15.688 -4.246 1 98.44 134 GLN B CA 1
ATOM 2365 C C . GLN B 1 134 ? -11.367 -15.641 -5.344 1 98.44 134 GLN B C 1
ATOM 2367 O O . GLN B 1 134 ? -12.164 -16.578 -5.477 1 98.44 134 GLN B O 1
ATOM 2372 N N . ARG B 1 135 ? -11.391 -14.641 -6.07 1 98.44 135 ARG B N 1
ATOM 2373 C CA . ARG B 1 135 ? -12.328 -14.531 -7.184 1 98.44 135 ARG B CA 1
ATOM 2374 C C . ARG B 1 135 ? -12.102 -15.641 -8.203 1 98.44 135 ARG B C 1
ATOM 2376 O O . ARG B 1 135 ? -13.062 -16.234 -8.695 1 98.44 135 ARG B O 1
ATOM 2383 N N . TRP B 1 136 ? -10.906 -15.867 -8.516 1 98.62 136 TRP B N 1
ATOM 2384 C CA . TRP B 1 136 ? -10.586 -16.922 -9.469 1 98.62 136 TRP B CA 1
ATOM 2385 C C . TRP B 1 136 ? -11.047 -18.281 -8.953 1 98.62 136 TRP B C 1
ATOM 2387 O O . TRP B 1 136 ? -11.625 -19.078 -9.703 1 98.62 136 TRP B O 1
ATOM 2397 N N . MET B 1 137 ? -10.789 -18.578 -7.766 1 98 137 MET B N 1
ATOM 2398 C CA . MET B 1 137 ? -11.141 -19.859 -7.16 1 98 137 MET B CA 1
ATOM 2399 C C . MET B 1 137 ? -12.656 -20.062 -7.156 1 98 137 MET B C 1
ATOM 2401 O O . MET B 1 137 ? -13.133 -21.188 -7.324 1 98 137 MET B O 1
ATOM 2405 N N . GLU B 1 138 ? -13.305 -18.969 -6.988 1 96.56 138 GLU B N 1
ATOM 2406 C CA . GLU B 1 138 ? -14.75 -19.062 -6.852 1 96.56 138 GLU B CA 1
ATOM 2407 C C . GLU B 1 138 ? -15.438 -19.062 -8.219 1 96.56 138 GLU B C 1
ATOM 2409 O O . GLU B 1 138 ? -16.391 -19.797 -8.43 1 96.56 138 GLU B O 1
ATOM 2414 N N . ASN B 1 139 ? -14.906 -18.375 -9.109 1 96.25 139 ASN B N 1
ATOM 2415 C CA . ASN B 1 139 ? -15.656 -18.125 -10.328 1 96.25 139 ASN B CA 1
ATOM 2416 C C . ASN B 1 139 ? -15.062 -18.859 -11.523 1 96.25 139 ASN B C 1
ATOM 2418 O O . ASN B 1 139 ? -15.773 -19.172 -12.484 1 96.25 139 ASN B O 1
ATOM 2422 N N . ASP B 1 140 ? -13.805 -19.031 -11.508 1 96.94 140 ASP B N 1
ATOM 2423 C CA . ASP B 1 140 ? -13.164 -19.562 -12.711 1 96.94 140 ASP B CA 1
ATOM 2424 C C . ASP B 1 140 ? -12.789 -21.031 -12.531 1 96.94 140 ASP B C 1
ATOM 2426 O O . ASP B 1 140 ? -13 -21.844 -13.438 1 96.94 140 ASP B O 1
ATOM 2430 N N . TRP B 1 141 ? -12.352 -21.406 -11.43 1 96.88 141 TRP B N 1
ATOM 2431 C CA . TRP B 1 141 ? -11.766 -22.719 -11.195 1 96.88 141 TRP B CA 1
ATOM 2432 C C . TRP B 1 141 ? -12.805 -23.812 -11.406 1 96.88 141 TRP B C 1
ATOM 2434 O O . TRP B 1 141 ? -12.555 -24.781 -12.133 1 96.88 141 TRP B O 1
ATOM 2444 N N . PRO B 1 142 ? -14.008 -23.75 -10.875 1 93.56 142 PRO B N 1
ATOM 2445 C CA . PRO B 1 142 ? -14.969 -24.844 -11.039 1 93.56 142 PRO B CA 1
ATOM 2446 C C . PRO B 1 142 ? -15.242 -25.156 -12.508 1 93.56 142 PRO B C 1
ATOM 2448 O O . PRO B 1 142 ? -15.305 -26.328 -12.891 1 93.56 142 PRO B O 1
ATOM 2451 N N . SER B 1 143 ? -15.391 -24.141 -13.312 1 93.12 143 SER B N 1
ATOM 2452 C CA . SER B 1 143 ? -15.664 -24.359 -14.727 1 93.12 143 SER B CA 1
ATOM 2453 C C . SER B 1 143 ? -14.453 -24.953 -15.438 1 93.12 143 SER B C 1
ATOM 2455 O O . SER B 1 143 ? -14.602 -25.828 -16.297 1 93.12 143 SER B O 1
ATOM 2457 N N . ARG B 1 144 ? -13.336 -24.469 -15.117 1 93.31 144 ARG B N 1
ATOM 2458 C CA . ARG B 1 144 ? -12.109 -24.984 -15.727 1 93.31 144 ARG B CA 1
ATOM 2459 C C . ARG B 1 144 ? -11.922 -26.469 -15.414 1 93.31 144 ARG B C 1
ATOM 2461 O O . ARG B 1 144 ? -11.492 -27.234 -16.266 1 93.31 144 ARG B O 1
ATOM 2468 N N . TRP B 1 145 ? -12.266 -26.766 -14.203 1 92 145 TRP B N 1
ATOM 2469 C CA . TRP B 1 145 ? -12.156 -28.156 -13.781 1 92 145 TRP B CA 1
ATOM 2470 C C . TRP B 1 145 ? -13.148 -29.031 -14.547 1 92 145 TRP B C 1
ATOM 2472 O O . TRP B 1 145 ? -12.797 -30.125 -15 1 92 145 TRP B O 1
ATOM 2482 N N . GLN B 1 146 ? -14.344 -28.578 -14.688 1 89.06 146 GLN B N 1
ATOM 2483 C CA . GLN B 1 146 ? -15.383 -29.344 -15.375 1 89.06 146 GLN B CA 1
ATOM 2484 C C . GLN B 1 146 ? -15.016 -29.562 -16.844 1 89.06 146 GLN B C 1
ATOM 2486 O O . GLN B 1 146 ? -15.266 -30.625 -17.391 1 89.06 146 GLN B O 1
ATOM 2491 N N . GLN B 1 147 ? -14.453 -28.547 -17.406 1 88.81 147 GLN B N 1
ATOM 2492 C CA . GLN B 1 147 ? -14.078 -28.656 -18.812 1 88.81 147 GLN B CA 1
ATOM 2493 C C . GLN B 1 147 ? -12.961 -29.672 -19.016 1 88.81 147 GLN B C 1
ATOM 2495 O O . GLN B 1 147 ? -12.883 -30.312 -20.062 1 88.81 147 GLN B O 1
ATOM 2500 N N . ALA B 1 148 ? -12.125 -29.828 -18.062 1 84.38 148 ALA B N 1
ATOM 2501 C CA . ALA B 1 148 ? -10.977 -30.734 -18.188 1 84.38 148 ALA B CA 1
ATOM 2502 C C . ALA B 1 148 ? -11.344 -32.156 -17.766 1 84.38 148 ALA B C 1
ATOM 2504 O O . ALA B 1 148 ? -10.586 -33.094 -18 1 84.38 148 ALA B O 1
ATOM 2505 N N . HIS B 1 149 ? -12.484 -32.344 -17.188 1 80.25 149 HIS B N 1
ATOM 2506 C CA . HIS B 1 149 ? -12.938 -33.656 -16.703 1 80.25 149 HIS B CA 1
ATOM 2507 C C . HIS B 1 149 ? -14.375 -33.938 -17.125 1 80.25 149 HIS B C 1
ATOM 2509 O O . HIS B 1 149 ? -14.742 -35.062 -17.375 1 80.25 149 HIS B O 1
#